Protein AF-A0A840ZU80-F1 (afdb_monomer_lite)

Foldseek 3Di:
DDDDDDDDDDPPDDDDDDPPVVVVVVVVVVCVVCVVVVVVVVVVVVVVVVVVVVVVVVVVVVVVVVVVVVVVVVVVVVVVVVVCVVPDPDDDPDDDPDPDDQDQPPADLLRLLLLVQVVVQVADALVVSCVNSCVFRHVVPDDPVRNPVSVVVCVVVVQWDQDPHHIHGDPSVVVVVVVDPDDDDPDPPDPPDDDDD

Structure (mmCIF, N/CA/C/O backbone):
data_AF-A0A840ZU80-F1
#
_entry.id   AF-A0A840ZU80-F1
#
loop_
_atom_site.group_PDB
_atom_site.id
_atom_site.type_symbol
_atom_site.label_atom_id
_atom_site.label_alt_id
_atom_site.label_comp_id
_atom_site.label_asym_id
_atom_site.label_entity_id
_atom_site.label_seq_id
_atom_site.pdbx_PDB_ins_code
_atom_site.Cartn_x
_atom_site.Cartn_y
_atom_site.Cartn_z
_atom_site.occupancy
_atom_site.B_iso_or_equiv
_atom_site.auth_seq_id
_atom_site.auth_comp_id
_atom_site.auth_asym_id
_atom_site.auth_atom_id
_atom_site.pdbx_PDB_model_num
ATOM 1 N N . MET A 1 1 ? -9.097 -9.482 82.214 1.00 39.75 1 MET A N 1
ATOM 2 C CA . MET A 1 1 ? -10.079 -10.518 82.595 1.00 39.75 1 MET A CA 1
ATOM 3 C C . MET A 1 1 ? -11.325 -10.302 81.754 1.00 39.75 1 MET A C 1
ATOM 5 O O . MET A 1 1 ? -11.809 -9.181 81.699 1.00 39.75 1 MET A O 1
ATOM 9 N N . GLN A 1 2 ? -11.731 -11.329 81.006 1.00 40.62 2 GLN A N 1
ATOM 10 C CA . GLN A 1 2 ? -12.906 -11.328 80.130 1.00 40.62 2 GLN A CA 1
ATOM 11 C C . GLN A 1 2 ? -14.196 -11.312 80.960 1.00 40.62 2 GLN A C 1
ATOM 13 O O . GLN A 1 2 ? -14.255 -11.969 81.996 1.00 40.62 2 GLN A O 1
ATOM 18 N N . ALA A 1 3 ? -15.230 -10.630 80.466 1.00 42.84 3 ALA A N 1
ATOM 19 C CA . ALA A 1 3 ? -16.609 -10.865 80.876 1.00 42.84 3 ALA A CA 1
ATOM 20 C C . ALA A 1 3 ? -17.507 -10.867 79.632 1.00 42.84 3 ALA A C 1
ATOM 22 O O . ALA A 1 3 ? -17.723 -9.856 78.969 1.00 42.84 3 ALA A O 1
ATOM 23 N N . THR A 1 4 ? -17.953 -12.071 79.310 1.00 44.91 4 THR A N 1
ATOM 24 C CA . THR A 1 4 ? -18.892 -12.494 78.276 1.00 44.91 4 THR A CA 1
ATOM 25 C C . THR A 1 4 ? -20.294 -11.943 78.568 1.00 44.91 4 THR A C 1
ATOM 27 O O . THR 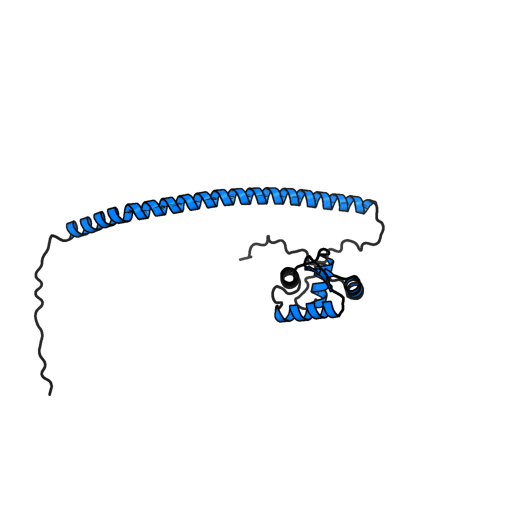A 1 4 ? -20.801 -12.137 79.669 1.00 44.91 4 THR A O 1
ATOM 30 N N . MET A 1 5 ? -20.957 -11.319 77.587 1.00 44.78 5 MET A N 1
ATOM 31 C CA . MET A 1 5 ? -22.410 -11.076 77.620 1.00 44.78 5 MET A CA 1
ATOM 32 C C . MET A 1 5 ? -23.116 -11.963 76.576 1.00 44.78 5 MET A C 1
ATOM 34 O O . MET A 1 5 ? -22.630 -12.050 75.447 1.00 44.78 5 MET A O 1
ATOM 38 N N . PRO A 1 6 ? -24.241 -12.623 76.915 1.00 51.16 6 PRO A N 1
ATOM 39 C CA . PRO A 1 6 ? -25.013 -13.443 75.979 1.00 51.16 6 PRO A CA 1
ATOM 40 C C . PRO A 1 6 ? -26.030 -12.600 75.172 1.00 51.16 6 PRO A C 1
ATOM 42 O O . PRO A 1 6 ? -26.488 -11.570 75.670 1.00 51.16 6 PRO A O 1
ATOM 45 N N . PRO A 1 7 ? -26.449 -13.027 73.961 1.00 53.84 7 PRO A N 1
ATOM 46 C CA . PRO A 1 7 ? -27.595 -12.442 73.251 1.00 53.84 7 PRO A CA 1
ATOM 47 C C . PRO A 1 7 ? -28.896 -13.057 73.802 1.00 53.84 7 PRO A C 1
ATOM 49 O O . PRO A 1 7 ? -28.850 -14.203 74.265 1.00 53.84 7 PRO A O 1
ATOM 52 N N . PRO A 1 8 ? -30.064 -12.368 73.811 1.00 48.47 8 PRO A N 1
ATOM 53 C CA . PRO A 1 8 ? -31.046 -12.502 72.706 1.00 48.47 8 PRO A CA 1
ATOM 54 C C . PRO A 1 8 ? -32.036 -11.283 72.639 1.00 48.47 8 PRO A C 1
ATOM 56 O O . PRO A 1 8 ? -31.895 -10.342 73.404 1.00 48.47 8 PRO A O 1
ATOM 59 N N . LYS A 1 9 ? -33.067 -11.105 71.798 1.00 42.56 9 LYS A N 1
ATOM 60 C CA . LYS A 1 9 ? -33.971 -11.954 71.009 1.00 42.56 9 LYS A CA 1
ATOM 61 C C . LYS A 1 9 ? -34.432 -11.174 69.771 1.00 42.56 9 LYS A C 1
ATOM 63 O O . LYS A 1 9 ? -34.856 -10.023 69.875 1.00 42.56 9 LYS A O 1
ATOM 68 N N . SER A 1 10 ? -34.453 -11.852 68.634 1.00 46.25 10 SER A N 1
ATOM 69 C CA . SER A 1 10 ? -35.166 -11.452 67.426 1.00 46.25 10 SER A CA 1
ATOM 70 C C . SER A 1 10 ? -36.660 -11.281 67.729 1.00 46.25 10 SER A C 1
ATOM 72 O O . SER A 1 10 ? -37.336 -12.246 68.085 1.00 46.25 10 SER A O 1
ATOM 74 N N . ARG A 1 11 ? -37.198 -10.067 67.571 1.00 41.84 11 ARG A N 1
ATOM 75 C CA . ARG A 1 11 ? -38.641 -9.866 67.379 1.00 41.84 11 ARG A CA 1
ATOM 76 C C . ARG A 1 11 ? -38.929 -9.968 65.885 1.00 41.84 11 ARG A C 1
ATOM 78 O O . ARG A 1 11 ? -38.863 -8.980 65.162 1.00 41.84 11 ARG A O 1
ATOM 85 N N . LEU A 1 12 ? -39.240 -11.183 65.440 1.00 45.91 12 LEU A N 1
ATOM 86 C CA . LEU A 1 12 ? -40.058 -11.402 64.251 1.00 45.91 12 LEU A CA 1
ATOM 87 C C . LEU A 1 12 ? -41.448 -10.837 64.560 1.00 45.91 12 LEU A C 1
ATOM 89 O O . LEU A 1 12 ? -42.246 -11.470 65.245 1.00 45.91 12 LEU A O 1
ATOM 93 N N . ALA A 1 13 ? -41.704 -9.612 64.112 1.00 42.41 13 ALA A N 1
ATOM 94 C CA . ALA A 1 13 ? -43.057 -9.119 63.929 1.00 42.41 13 ALA A CA 1
ATOM 95 C C . ALA A 1 13 ? -43.354 -9.208 62.434 1.00 42.41 13 ALA A C 1
ATOM 97 O O . ALA A 1 13 ? -42.884 -8.393 61.640 1.00 42.41 13 ALA A O 1
ATOM 98 N N . SER A 1 14 ? -44.099 -10.249 62.073 1.00 44.72 14 SER A N 1
ATOM 99 C CA . SER A 1 14 ? -44.772 -10.373 60.791 1.00 44.72 14 SER A CA 1
ATOM 100 C C . SER A 1 14 ? -45.530 -9.083 60.492 1.00 44.72 14 SER A C 1
ATOM 102 O O . SER A 1 14 ? -46.409 -8.671 61.249 1.00 44.72 14 SER A O 1
ATOM 104 N N . ARG A 1 15 ? -45.189 -8.449 59.372 1.00 41.69 15 ARG A N 1
ATOM 105 C CA . ARG A 1 15 ? -46.022 -7.435 58.732 1.00 41.69 15 ARG A CA 1
ATOM 106 C C . ARG A 1 15 ? -46.257 -7.900 57.301 1.00 41.69 15 ARG A C 1
ATOM 108 O O . ARG A 1 15 ? -45.581 -7.484 56.367 1.00 41.69 15 ARG A O 1
ATOM 115 N N . GLU A 1 16 ? -47.163 -8.861 57.175 1.00 46.28 16 GLU A N 1
ATOM 116 C CA . GLU A 1 16 ? -47.681 -9.324 55.893 1.00 46.28 16 GLU A CA 1
ATOM 117 C C . GLU A 1 16 ? -48.635 -8.280 55.291 1.00 46.28 16 GLU A C 1
ATOM 119 O O . GLU A 1 16 ? -49.329 -7.558 56.008 1.00 46.28 16 GLU A O 1
ATOM 124 N N . SER A 1 17 ? -48.692 -8.278 53.954 1.00 43.81 17 SER A N 1
ATOM 125 C CA . SER A 1 17 ? -49.769 -7.747 53.095 1.00 43.81 17 SER A CA 1
ATOM 126 C C . SER A 1 17 ? -49.779 -6.263 52.668 1.00 43.81 17 SER A C 1
ATOM 128 O O . SER A 1 17 ? -50.839 -5.679 52.485 1.00 43.81 17 SER A O 1
ATOM 130 N N . GLY A 1 18 ? -48.618 -5.656 52.381 1.00 42.84 18 GLY A N 1
ATOM 131 C CA . GLY A 1 18 ? -48.565 -4.353 51.673 1.00 42.84 18 GLY A CA 1
ATOM 132 C C . GLY A 1 18 ? -47.535 -4.222 50.538 1.00 42.84 18 GLY A C 1
ATOM 133 O O . GLY A 1 18 ? -47.494 -3.200 49.860 1.00 42.84 18 GLY A O 1
ATOM 134 N N . GLY A 1 19 ? -46.680 -5.227 50.325 1.00 43.03 19 GLY A N 1
ATOM 135 C CA . GLY A 1 19 ? -45.439 -5.058 49.552 1.00 43.03 19 GLY A CA 1
ATOM 136 C C . GLY A 1 19 ? -45.551 -5.178 48.030 1.00 43.03 19 GLY A C 1
ATOM 137 O O . GLY A 1 19 ? -44.692 -4.658 47.325 1.00 43.03 19 GLY A O 1
ATOM 138 N N . VAL A 1 20 ? -46.587 -5.834 47.499 1.00 46.03 20 VAL A N 1
ATOM 139 C CA . VAL A 1 20 ? -46.651 -6.136 46.054 1.00 46.03 20 VAL A CA 1
ATOM 140 C C . VAL A 1 20 ? -47.168 -4.939 45.243 1.00 46.03 20 VAL A C 1
ATOM 142 O O . VAL A 1 20 ? -46.629 -4.639 44.181 1.00 46.03 20 VAL A O 1
ATOM 145 N N . GLY A 1 21 ? -48.139 -4.187 45.778 1.00 41.81 21 GLY A N 1
ATOM 146 C CA . GLY A 1 21 ? -48.680 -2.989 45.122 1.00 41.81 21 GLY A CA 1
ATOM 147 C C . GLY A 1 21 ? -47.675 -1.834 45.043 1.00 41.81 21 GLY A C 1
ATOM 148 O O . GLY A 1 21 ? -47.526 -1.222 43.993 1.00 41.81 21 GLY A O 1
ATOM 149 N N . ALA A 1 22 ? -46.916 -1.576 46.113 1.00 49.34 22 ALA A N 1
ATOM 150 C CA . ALA A 1 22 ? -45.914 -0.505 46.131 1.00 49.34 22 ALA A CA 1
ATOM 151 C C . ALA A 1 22 ? -44.696 -0.805 45.234 1.00 49.34 22 ALA A C 1
ATOM 153 O O . ALA A 1 22 ? -44.138 0.107 44.624 1.00 49.34 22 ALA A O 1
ATOM 154 N N . ALA A 1 23 ? -44.304 -2.079 45.118 1.00 51.84 23 ALA A N 1
ATOM 155 C CA . ALA A 1 23 ? -43.221 -2.499 44.232 1.00 51.84 23 ALA A CA 1
ATOM 156 C C . ALA A 1 23 ? -43.611 -2.397 42.744 1.00 51.84 23 ALA A C 1
ATOM 158 O O . ALA A 1 23 ? -42.802 -1.931 41.945 1.00 51.84 23 ALA A O 1
ATOM 159 N N . MET A 1 24 ? -44.847 -2.761 42.368 1.00 52.69 24 MET A N 1
ATOM 160 C CA . MET A 1 24 ? -45.332 -2.593 40.988 1.00 52.69 24 MET A CA 1
ATOM 161 C C . MET A 1 24 ? -45.508 -1.121 40.588 1.00 52.69 24 MET A C 1
ATOM 163 O O . MET A 1 24 ? -45.120 -0.758 39.481 1.00 52.69 24 MET A O 1
ATOM 167 N N . VAL A 1 25 ? -45.993 -0.260 41.491 1.00 56.41 25 VAL A N 1
ATOM 168 C CA . VAL A 1 25 ? -46.107 1.192 41.239 1.00 56.41 25 VAL A CA 1
ATOM 169 C C . VAL A 1 25 ? -44.727 1.825 41.006 1.00 56.41 25 VAL A C 1
ATOM 171 O O . VAL A 1 25 ? -44.554 2.616 40.081 1.00 56.41 25 VAL A O 1
ATOM 174 N N . GLY A 1 26 ? -43.705 1.414 41.768 1.00 64.94 26 GLY A N 1
ATOM 175 C CA . GLY A 1 26 ? -42.329 1.878 41.558 1.00 64.94 26 GLY A CA 1
ATOM 176 C C . GLY A 1 26 ? -41.721 1.441 40.218 1.00 64.94 26 GLY A C 1
ATOM 177 O O . GLY A 1 26 ? -40.930 2.180 39.630 1.00 64.94 26 GLY A O 1
ATOM 178 N N . VAL A 1 27 ? -42.108 0.268 39.706 1.00 70.12 27 VAL A N 1
ATOM 179 C CA . VAL A 1 27 ? -41.678 -0.227 38.388 1.00 70.12 27 VAL A CA 1
ATOM 180 C C . VAL A 1 27 ? -42.404 0.505 37.259 1.00 70.12 27 VAL A C 1
ATOM 182 O O . VAL A 1 27 ? -41.757 0.908 36.295 1.00 70.12 27 VAL A O 1
ATOM 185 N N . GLU A 1 28 ? -43.712 0.744 37.376 1.00 73.94 28 GLU A N 1
ATOM 186 C CA . GLU A 1 28 ? -44.471 1.512 36.379 1.00 73.94 28 GLU A CA 1
ATOM 187 C C . GLU A 1 28 ? -43.970 2.952 36.244 1.00 73.94 28 GLU A C 1
ATOM 189 O O . GLU A 1 28 ? -43.811 3.446 35.125 1.00 73.94 28 GLU A O 1
ATOM 194 N N . ASP A 1 29 ? -43.665 3.619 37.357 1.00 74.88 29 ASP A N 1
ATOM 195 C CA . ASP A 1 29 ? -43.129 4.981 37.336 1.00 74.88 29 ASP A CA 1
ATOM 196 C C . ASP A 1 29 ? -41.693 5.028 36.799 1.00 74.88 29 ASP A C 1
ATOM 198 O O . ASP A 1 29 ? -41.329 5.943 36.051 1.00 74.88 29 ASP A O 1
ATOM 202 N N . PHE A 1 30 ? -40.881 4.011 37.099 1.00 76.12 30 PHE A N 1
ATOM 203 C CA . PHE A 1 30 ? -39.554 3.862 36.507 1.00 76.12 30 PHE A CA 1
ATOM 204 C C . PHE A 1 30 ? -39.633 3.651 34.988 1.00 76.12 30 PHE A C 1
ATOM 206 O O . PHE A 1 30 ? -38.912 4.316 34.240 1.00 76.12 30 PHE A O 1
ATOM 213 N N . ILE A 1 31 ? -40.547 2.794 34.520 1.00 77.44 31 ILE A N 1
ATOM 214 C CA . ILE A 1 31 ? -40.786 2.563 33.091 1.00 77.44 31 ILE A CA 1
ATOM 215 C C . ILE A 1 31 ? -41.261 3.854 32.429 1.00 77.44 31 ILE A C 1
ATOM 217 O O . ILE A 1 31 ? -40.647 4.273 31.456 1.00 77.44 31 ILE A O 1
ATOM 221 N N . LYS A 1 32 ? -42.268 4.555 32.964 1.00 80.75 32 LYS A N 1
ATOM 222 C CA . LYS A 1 32 ? -42.752 5.829 32.393 1.00 80.75 32 LYS A CA 1
ATOM 223 C C . LYS A 1 32 ? -41.650 6.882 32.278 1.00 80.75 32 LYS A C 1
ATOM 225 O O . LYS A 1 32 ? -41.636 7.646 31.316 1.00 80.75 32 LYS A O 1
ATOM 230 N N . LYS A 1 33 ? -40.710 6.908 33.226 1.00 81.69 33 LYS A N 1
ATOM 231 C CA . LYS A 1 33 ? -39.586 7.851 33.230 1.00 81.69 33 LYS A CA 1
ATOM 232 C C . LYS A 1 33 ? -38.477 7.474 32.242 1.00 81.69 33 LYS A C 1
ATOM 234 O O . LYS A 1 33 ? -37.892 8.363 31.630 1.00 81.69 33 LYS A O 1
ATOM 239 N N . GLN A 1 34 ? -38.182 6.183 32.080 1.00 84.25 34 GLN A N 1
ATOM 240 C CA . GLN A 1 34 ? -37.129 5.688 31.178 1.00 84.25 34 GLN A CA 1
ATOM 241 C C . GLN A 1 34 ? -37.625 5.410 29.750 1.00 84.25 34 GLN A C 1
ATOM 243 O O . GLN A 1 34 ? -36.833 5.336 28.815 1.00 84.25 34 GLN A O 1
ATOM 248 N N . TRP A 1 35 ? -38.934 5.276 29.547 1.00 84.75 35 TRP A N 1
ATOM 249 C CA . TRP A 1 35 ? -39.523 4.935 28.254 1.00 84.75 35 TRP A CA 1
ATOM 250 C C . TRP A 1 35 ? -39.235 5.965 27.152 1.00 84.75 35 TRP A C 1
ATOM 252 O O . TRP A 1 35 ? -38.844 5.551 26.060 1.00 84.75 35 TRP A O 1
ATOM 262 N N . PRO A 1 36 ? -39.333 7.291 27.388 1.00 90.88 36 PRO A N 1
ATOM 263 C CA . PRO A 1 36 ? -39.010 8.275 26.357 1.00 90.88 36 PRO A CA 1
ATOM 264 C C . PRO A 1 36 ? -37.534 8.242 25.943 1.00 90.88 36 PRO A C 1
ATOM 266 O O . PRO A 1 36 ? -37.237 8.388 24.759 1.00 90.88 36 PRO A O 1
ATOM 269 N N . SER A 1 37 ? -36.611 8.014 26.888 1.00 86.88 37 SER A N 1
ATOM 270 C CA . SER A 1 37 ? -35.170 7.967 26.599 1.00 86.88 37 SER A CA 1
ATOM 271 C C . SER A 1 37 ? -34.790 6.699 25.832 1.00 86.88 37 SER A C 1
ATOM 273 O O . SER A 1 37 ? -34.043 6.773 24.856 1.00 86.88 37 SER A O 1
ATOM 275 N N . LEU A 1 38 ? -35.358 5.550 26.208 1.00 85.25 38 LEU A N 1
ATOM 276 C CA . LEU A 1 38 ? -35.210 4.294 25.473 1.00 85.25 38 LEU A CA 1
ATOM 277 C C . LEU A 1 38 ? -35.803 4.398 24.066 1.00 85.25 38 LEU A C 1
ATOM 279 O O . LEU A 1 38 ? -35.134 4.033 23.103 1.00 85.25 38 LEU A O 1
ATOM 283 N N . LYS A 1 39 ? -37.007 4.963 23.927 1.00 90.44 39 LYS A N 1
ATOM 284 C CA . LYS A 1 39 ? -37.655 5.171 22.625 1.00 90.44 39 LYS A CA 1
ATOM 285 C C . LYS A 1 39 ? -36.831 6.088 21.716 1.00 90.44 39 LYS A C 1
ATOM 287 O O . LYS A 1 39 ? -36.652 5.772 20.545 1.00 90.44 39 LYS A O 1
ATOM 292 N N . ALA A 1 40 ? -36.293 7.185 22.251 1.00 89.44 40 ALA A N 1
ATOM 293 C CA . ALA A 1 40 ? -35.416 8.083 21.499 1.00 89.44 40 ALA A CA 1
ATOM 294 C C . ALA A 1 40 ? -34.123 7.383 21.055 1.00 89.44 40 ALA A C 1
ATOM 296 O O . ALA A 1 40 ? -33.679 7.562 19.925 1.00 89.44 40 ALA A O 1
ATOM 297 N N . ARG A 1 41 ? -33.543 6.544 21.920 1.00 87.50 41 ARG A N 1
ATOM 298 C CA . ARG A 1 41 ? -32.327 5.787 21.605 1.00 87.50 41 ARG A CA 1
ATOM 299 C C . ARG A 1 41 ? -32.561 4.708 20.548 1.00 87.50 41 ARG A C 1
ATOM 301 O O . ARG A 1 41 ? -31.693 4.507 19.709 1.00 87.50 41 ARG A O 1
ATOM 308 N N . VAL A 1 42 ? -33.712 4.037 20.569 1.00 91.38 42 VAL A N 1
ATOM 309 C CA . VAL A 1 42 ? -34.097 3.090 19.511 1.00 91.38 42 VAL A CA 1
ATOM 310 C C . VAL A 1 42 ? -34.254 3.821 18.178 1.00 91.38 42 VAL A C 1
ATOM 312 O O . VAL A 1 42 ? -33.645 3.401 17.203 1.00 91.38 42 VAL A O 1
ATOM 315 N N . ALA A 1 43 ? -34.955 4.958 18.151 1.00 90.19 43 ALA A N 1
ATOM 316 C CA . ALA A 1 43 ? -35.111 5.754 16.932 1.00 90.19 43 ALA A CA 1
ATOM 317 C C . ALA A 1 43 ? -33.767 6.276 16.379 1.00 90.19 43 ALA A C 1
ATOM 319 O O . ALA A 1 43 ? -33.546 6.273 15.171 1.00 90.19 43 ALA A O 1
ATOM 320 N N . ASP A 1 44 ? -32.839 6.690 17.250 1.00 92.62 44 ASP A N 1
ATOM 321 C CA . ASP A 1 44 ? -31.483 7.090 16.847 1.00 92.62 44 ASP A CA 1
ATOM 322 C C . ASP A 1 44 ? -30.696 5.918 16.234 1.00 92.62 44 ASP A C 1
ATOM 324 O O . ASP A 1 44 ? -30.041 6.069 15.203 1.00 92.62 44 ASP A O 1
ATOM 328 N N . LEU A 1 45 ? -30.794 4.726 16.830 1.00 89.44 45 LEU A N 1
ATOM 329 C CA . LEU A 1 45 ? -30.159 3.520 16.297 1.00 89.44 45 LEU A CA 1
ATOM 330 C C . LEU A 1 45 ? -30.778 3.072 14.966 1.00 89.44 45 LEU A C 1
ATOM 332 O O . LEU A 1 45 ? -30.043 2.659 14.073 1.00 89.44 45 LEU A O 1
ATOM 336 N N . GLU A 1 46 ? -32.095 3.187 14.804 1.00 91.50 46 GLU A N 1
ATOM 337 C CA . GLU A 1 46 ? -32.786 2.908 13.540 1.00 91.50 46 GLU A CA 1
ATOM 338 C C . GLU A 1 46 ? -32.356 3.879 12.433 1.00 91.50 46 GLU A C 1
ATOM 340 O O . GLU A 1 46 ? -32.068 3.450 11.316 1.00 91.50 46 GLU A O 1
ATOM 345 N N . ASN A 1 47 ? -32.220 5.169 12.749 1.00 91.44 47 ASN A N 1
ATOM 346 C CA . ASN A 1 47 ? -31.710 6.161 11.802 1.00 91.44 47 ASN A CA 1
ATOM 347 C C . ASN A 1 47 ? -30.257 5.876 11.402 1.00 91.44 47 ASN A C 1
ATOM 349 O O . ASN A 1 47 ? -29.925 5.932 10.221 1.00 91.44 47 ASN A O 1
ATOM 353 N N . LYS A 1 48 ? -29.394 5.523 12.363 1.00 88.56 48 LYS A N 1
ATOM 354 C CA . LYS A 1 48 ? -28.001 5.133 12.083 1.00 88.56 48 LYS A CA 1
ATOM 355 C C . LYS A 1 48 ? -27.916 3.887 11.217 1.00 88.56 48 LYS A C 1
ATOM 357 O O . LYS A 1 48 ? -27.105 3.848 10.299 1.00 88.56 48 LYS A O 1
ATOM 362 N N . LYS A 1 49 ? -28.757 2.887 11.491 1.00 91.25 49 LYS A N 1
ATOM 363 C CA . LYS A 1 49 ? -28.846 1.682 10.666 1.00 91.25 49 LYS A CA 1
ATOM 364 C C . LYS A 1 49 ? -29.179 2.050 9.221 1.00 91.25 49 LYS A C 1
ATOM 366 O O . LYS A 1 49 ? -28.483 1.605 8.320 1.00 91.25 49 LYS A O 1
ATOM 371 N N . ARG A 1 50 ? -30.192 2.893 9.017 1.00 91.62 50 ARG A N 1
ATOM 372 C CA . ARG A 1 50 ? -30.607 3.322 7.679 1.00 91.62 50 ARG A CA 1
ATOM 373 C C . ARG A 1 50 ? -29.501 4.075 6.935 1.00 91.62 50 ARG A C 1
ATOM 375 O O . ARG A 1 50 ? -29.256 3.784 5.775 1.00 91.62 50 ARG A O 1
ATOM 382 N N . LEU A 1 51 ? -28.802 4.989 7.611 1.00 91.69 51 LEU A N 1
ATOM 383 C CA . LEU A 1 51 ? -27.669 5.711 7.019 1.00 91.69 51 LEU A CA 1
ATOM 384 C C . LEU A 1 51 ? -26.550 4.761 6.578 1.00 91.69 51 LEU A C 1
ATOM 386 O O . LEU A 1 51 ? -26.037 4.896 5.475 1.00 91.69 51 LEU A O 1
ATOM 390 N N . LEU A 1 52 ? -26.208 3.776 7.412 1.00 89.31 52 LEU A N 1
ATOM 391 C CA . LEU A 1 52 ? -25.194 2.776 7.071 1.00 89.31 52 LEU A CA 1
ATOM 392 C C . LEU A 1 52 ? -25.632 1.871 5.911 1.00 89.31 52 LEU A C 1
ATOM 394 O O . LEU A 1 52 ? -24.796 1.474 5.107 1.00 89.31 52 LEU A O 1
ATOM 398 N N . GLU A 1 53 ? -26.921 1.539 5.811 1.00 91.88 53 GLU A N 1
ATOM 399 C CA . GLU A 1 53 ? -27.466 0.785 4.673 1.00 91.88 53 GLU A CA 1
ATOM 400 C C . GLU A 1 53 ? -27.368 1.588 3.367 1.00 91.88 53 GLU A C 1
ATOM 402 O O . GLU A 1 53 ? -26.952 1.037 2.347 1.00 91.88 53 GLU A O 1
ATOM 407 N N . ASP A 1 54 ? -27.674 2.888 3.406 1.00 92.25 54 ASP A N 1
ATOM 408 C CA . ASP A 1 54 ? -27.544 3.782 2.250 1.00 92.25 54 ASP A CA 1
ATOM 409 C C . ASP A 1 54 ? -26.066 3.946 1.827 1.00 92.25 54 ASP A C 1
ATOM 411 O O . ASP A 1 54 ? -25.738 3.866 0.640 1.00 92.25 54 ASP A O 1
ATOM 415 N N . GLU A 1 55 ? -25.148 4.113 2.789 1.00 89.44 55 GLU A N 1
ATOM 416 C CA . GLU A 1 55 ? -23.699 4.166 2.535 1.00 89.44 55 GLU A CA 1
ATOM 417 C C . GLU A 1 55 ? -23.176 2.860 1.922 1.00 89.44 55 GLU A C 1
ATOM 419 O O . GLU A 1 55 ? -22.381 2.884 0.980 1.00 89.44 55 GLU A O 1
ATOM 424 N N . LEU A 1 56 ? -23.647 1.711 2.413 1.00 90.50 56 LEU A N 1
ATOM 425 C CA . LEU A 1 56 ? -23.253 0.404 1.897 1.00 90.50 56 LEU A CA 1
ATOM 426 C C . LEU A 1 56 ? -23.700 0.226 0.442 1.00 90.50 56 LEU A C 1
ATOM 428 O O . LEU A 1 56 ? -22.893 -0.182 -0.391 1.00 90.50 56 LEU A O 1
ATOM 432 N N . GLN A 1 57 ? -24.939 0.601 0.110 1.00 90.88 57 GLN A N 1
ATOM 433 C CA . GLN A 1 57 ? -25.431 0.561 -1.272 1.00 90.88 57 GLN A CA 1
ATOM 434 C C . GLN A 1 57 ? -24.611 1.454 -2.209 1.00 90.88 57 GLN A C 1
ATOM 436 O O . GLN A 1 57 ? -24.328 1.078 -3.350 1.00 90.88 57 GLN A O 1
ATOM 441 N N . GLN A 1 58 ? -24.209 2.634 -1.736 1.00 90.38 58 GLN A N 1
ATOM 442 C CA . GLN A 1 58 ? -23.366 3.538 -2.511 1.00 90.38 58 GLN A CA 1
ATOM 443 C C . GLN A 1 58 ? -21.986 2.920 -2.781 1.00 90.38 58 GLN A C 1
ATOM 445 O O . GLN A 1 58 ? -21.534 2.915 -3.928 1.00 90.38 58 GLN A O 1
ATOM 450 N N . ILE A 1 59 ? -21.352 2.329 -1.765 1.00 86.50 59 ILE A N 1
ATOM 451 C CA . ILE A 1 59 ? -20.057 1.647 -1.907 1.00 86.50 59 ILE A CA 1
ATOM 452 C C . ILE A 1 59 ? -20.166 0.450 -2.860 1.00 86.50 59 ILE A C 1
ATOM 454 O O . ILE A 1 59 ? -19.295 0.256 -3.707 1.00 86.50 59 ILE A O 1
ATOM 458 N N . GLU A 1 60 ? -21.235 -0.344 -2.776 1.00 88.31 60 GLU A N 1
ATOM 459 C CA . GLU A 1 60 ? -21.462 -1.470 -3.692 1.00 88.31 60 GLU A CA 1
ATOM 460 C C . GLU A 1 60 ? -21.575 -1.010 -5.150 1.00 88.31 60 GLU A C 1
ATOM 462 O O . GLU A 1 60 ? -21.032 -1.651 -6.056 1.00 88.31 60 GLU A O 1
ATOM 467 N N . LYS A 1 61 ? -22.229 0.131 -5.387 1.00 89.12 61 LYS A N 1
ATOM 468 C CA . LYS A 1 61 ? -22.342 0.730 -6.719 1.00 89.12 61 LYS A CA 1
ATOM 469 C C . LYS A 1 61 ? -20.993 1.233 -7.238 1.00 89.12 61 LYS A C 1
ATOM 471 O O . LYS A 1 61 ? -20.662 1.009 -8.406 1.00 89.12 61 LYS A O 1
ATOM 476 N N . GLU A 1 62 ? -20.207 1.888 -6.389 1.00 84.75 62 GLU A N 1
ATOM 477 C CA . GLU A 1 62 ? -18.852 2.341 -6.723 1.00 84.75 62 GLU A CA 1
ATOM 478 C C . GLU A 1 62 ? -17.937 1.157 -7.043 1.00 84.75 62 GLU A C 1
ATOM 480 O O . GLU A 1 62 ? -17.248 1.166 -8.060 1.00 84.75 62 GLU A O 1
ATOM 485 N N . LEU A 1 63 ? -18.009 0.086 -6.252 1.00 82.25 63 LEU A N 1
ATOM 486 C CA . LEU A 1 63 ? -17.269 -1.150 -6.488 1.00 82.25 63 LEU A CA 1
ATOM 487 C C . LEU A 1 63 ? -17.692 -1.809 -7.808 1.00 82.25 63 LEU A C 1
ATOM 489 O O . LEU A 1 63 ? -16.840 -2.251 -8.582 1.00 82.25 63 LEU A O 1
ATOM 493 N N . GLY A 1 64 ? -18.993 -1.839 -8.104 1.00 85.88 64 GLY A N 1
ATOM 494 C CA . GLY A 1 64 ? -19.515 -2.304 -9.389 1.00 85.88 64 GLY A CA 1
ATOM 495 C C . GLY A 1 64 ? -18.954 -1.509 -10.570 1.00 85.88 64 GLY A C 1
ATOM 496 O O . GLY A 1 64 ? -18.526 -2.101 -11.561 1.00 85.88 64 GLY A O 1
ATOM 497 N N . THR A 1 65 ? -18.890 -0.185 -10.435 1.00 85.69 65 THR A N 1
ATOM 498 C CA . THR A 1 65 ? -18.344 0.719 -11.459 1.00 85.69 65 THR A CA 1
ATOM 499 C C . THR A 1 65 ? -16.842 0.494 -11.637 1.00 85.69 65 THR A C 1
ATOM 501 O O . THR A 1 65 ? -16.387 0.240 -12.749 1.00 85.69 65 THR A O 1
ATOM 504 N N . ALA A 1 66 ? -16.082 0.450 -10.542 1.00 77.69 66 ALA A N 1
ATOM 505 C CA . ALA A 1 66 ? -14.644 0.200 -10.562 1.00 77.69 66 ALA A CA 1
ATOM 506 C C . ALA A 1 66 ? -14.294 -1.169 -11.172 1.00 77.69 66 ALA A C 1
ATOM 508 O O . ALA A 1 66 ? -13.315 -1.294 -11.904 1.00 77.69 66 ALA A O 1
ATOM 509 N N . ARG A 1 67 ? -15.109 -2.208 -10.932 1.00 84.94 67 ARG A N 1
ATOM 510 C CA . ARG A 1 67 ? -14.944 -3.520 -11.584 1.00 84.94 67 ARG A CA 1
ATOM 511 C C . ARG A 1 67 ? -15.157 -3.450 -13.093 1.00 84.94 67 ARG A C 1
ATOM 513 O O . ARG A 1 67 ? -14.430 -4.111 -13.829 1.00 84.94 67 ARG A O 1
ATOM 520 N N . GLN A 1 68 ? -16.142 -2.681 -13.553 1.00 81.75 68 GLN A N 1
ATOM 521 C CA . GLN A 1 68 ? -16.388 -2.490 -14.984 1.00 81.75 68 GLN A CA 1
ATOM 522 C C . GLN A 1 68 ? -15.249 -1.710 -15.644 1.00 81.75 68 GLN A C 1
ATOM 524 O O . GLN A 1 68 ? -14.769 -2.118 -16.699 1.00 81.75 68 GLN A O 1
ATOM 529 N N . GLU A 1 69 ? -14.774 -0.642 -15.004 1.00 81.88 69 GLU A N 1
ATOM 530 C CA . GLU A 1 69 ? -13.614 0.128 -15.465 1.00 81.88 69 GLU A CA 1
ATOM 531 C C . GLU A 1 69 ? -12.358 -0.744 -15.527 1.00 81.88 69 GLU A C 1
ATOM 533 O O . GLU A 1 69 ? -11.659 -0.756 -16.539 1.00 81.88 69 GLU A O 1
ATOM 538 N N . PHE A 1 70 ? -12.111 -1.547 -14.491 1.00 78.38 70 PHE A N 1
ATOM 539 C CA . PHE A 1 70 ? -11.001 -2.492 -14.472 1.00 78.38 70 PHE A CA 1
ATOM 540 C C . PHE A 1 70 ? -11.111 -3.528 -15.596 1.00 78.38 70 PHE A C 1
ATOM 542 O O . PHE A 1 70 ? -10.137 -3.761 -16.306 1.00 78.38 70 PHE A O 1
ATOM 549 N N . ALA A 1 71 ? -12.292 -4.116 -15.810 1.00 79.00 71 ALA A N 1
ATOM 550 C CA . ALA A 1 71 ? -12.513 -5.067 -16.898 1.00 79.00 71 ALA A CA 1
ATOM 551 C C . ALA A 1 71 ? -12.306 -4.424 -18.282 1.00 79.00 71 ALA A C 1
ATOM 553 O O . ALA A 1 71 ? -11.741 -5.054 -19.178 1.00 79.00 71 ALA A O 1
ATOM 554 N N . ALA A 1 72 ? -12.712 -3.163 -18.456 1.00 77.56 72 ALA A N 1
ATOM 555 C CA . ALA A 1 72 ? -12.467 -2.413 -19.682 1.00 77.56 72 ALA A CA 1
ATOM 556 C C . ALA A 1 72 ? -10.964 -2.177 -19.905 1.00 77.56 72 ALA A C 1
ATOM 558 O O . ALA A 1 72 ? -10.467 -2.439 -21.002 1.00 77.56 72 ALA A O 1
ATOM 559 N N . ILE A 1 73 ? -10.225 -1.771 -18.868 1.00 75.81 73 ILE A N 1
ATOM 560 C CA . ILE A 1 73 ? -8.769 -1.580 -18.927 1.00 75.81 73 ILE A CA 1
ATOM 561 C C . ILE A 1 73 ? -8.049 -2.905 -19.200 1.00 75.81 73 ILE A C 1
ATOM 563 O O . ILE A 1 73 ? -7.179 -2.941 -20.065 1.00 75.81 73 ILE A O 1
ATOM 567 N N . ASP A 1 74 ? -8.428 -4.001 -18.538 1.00 73.31 74 ASP A N 1
ATOM 568 C CA . ASP A 1 74 ? -7.852 -5.331 -18.778 1.00 73.31 74 ASP A CA 1
ATOM 569 C C . ASP A 1 74 ? -8.116 -5.792 -20.221 1.00 73.31 74 ASP A C 1
ATOM 571 O O . ASP A 1 74 ? -7.214 -6.262 -20.913 1.00 73.31 74 ASP A O 1
ATOM 575 N N . SER A 1 75 ? -9.324 -5.565 -20.746 1.00 72.94 75 SER A N 1
ATOM 576 C CA . SER A 1 75 ? -9.636 -5.871 -22.147 1.00 72.94 75 SER A CA 1
ATOM 577 C C . SER A 1 75 ? -8.821 -5.021 -23.137 1.00 72.94 75 SER A C 1
ATOM 579 O O . SER A 1 75 ? -8.334 -5.532 -24.150 1.00 72.94 75 SER A O 1
ATOM 581 N N . ALA A 1 76 ? -8.594 -3.741 -22.829 1.00 72.12 76 ALA A N 1
ATOM 582 C CA . ALA A 1 76 ? -7.755 -2.854 -23.629 1.00 72.12 76 ALA A CA 1
ATOM 583 C C . ALA A 1 76 ? -6.273 -3.265 -23.560 1.00 72.12 76 ALA A C 1
ATOM 585 O O . ALA A 1 76 ? -5.584 -3.295 -24.577 1.00 72.12 76 ALA A O 1
ATOM 586 N N . ALA A 1 77 ? -5.788 -3.665 -22.384 1.00 67.00 77 ALA A N 1
ATOM 587 C CA . ALA A 1 77 ? -4.435 -4.176 -22.200 1.00 67.00 77 ALA A CA 1
ATOM 588 C C . ALA A 1 77 ? -4.218 -5.474 -22.989 1.00 67.00 77 ALA A C 1
ATOM 590 O O . ALA A 1 77 ? -3.218 -5.605 -23.694 1.00 67.00 77 ALA A O 1
ATOM 591 N N . ARG A 1 78 ? -5.186 -6.400 -22.958 1.00 68.50 78 ARG A N 1
ATOM 592 C CA . ARG A 1 78 ? -5.140 -7.642 -23.744 1.00 68.50 78 ARG A CA 1
ATOM 593 C C . ARG A 1 78 ? -5.171 -7.378 -25.245 1.00 68.50 78 ARG A C 1
ATOM 595 O O . ARG A 1 78 ? -4.406 -8.002 -25.972 1.00 68.50 78 ARG A O 1
ATOM 602 N N . THR A 1 79 ? -5.995 -6.442 -25.722 1.00 67.19 79 THR A N 1
ATOM 603 C CA . THR A 1 79 ? -6.036 -6.098 -27.157 1.00 67.19 79 THR A CA 1
ATOM 604 C C . THR A 1 79 ? -4.748 -5.419 -27.629 1.00 67.19 79 THR A C 1
ATOM 606 O O . THR A 1 79 ? -4.242 -5.734 -28.709 1.00 67.19 79 THR A O 1
ATOM 609 N N . LEU A 1 80 ? -4.149 -4.551 -26.809 1.00 62.31 80 LEU A N 1
ATOM 610 C CA . LEU A 1 80 ? -2.814 -4.004 -27.061 1.00 62.31 80 LEU A CA 1
ATOM 611 C C . LEU A 1 80 ? -1.748 -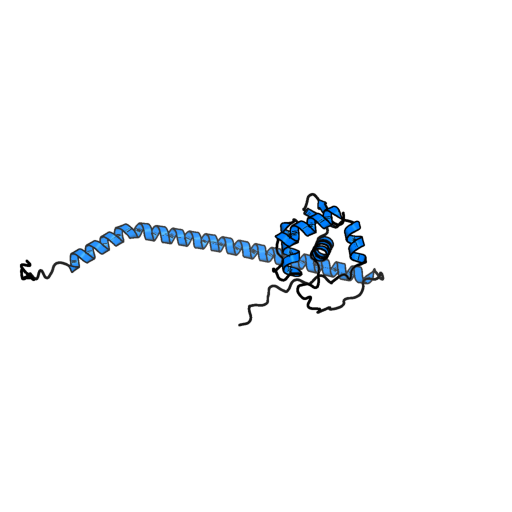5.105 -27.072 1.00 62.31 80 LEU A C 1
ATOM 613 O O . LEU A 1 80 ? -0.903 -5.121 -27.964 1.00 62.31 80 LEU A O 1
ATOM 617 N N . GLN A 1 81 ? -1.822 -6.067 -26.153 1.00 51.44 81 GLN A N 1
ATOM 618 C CA . GLN A 1 81 ? -0.908 -7.206 -26.112 1.00 51.44 81 GLN A CA 1
ATOM 619 C C . GLN A 1 81 ? -1.037 -8.097 -27.357 1.00 51.44 81 GLN A C 1
ATOM 621 O O . GLN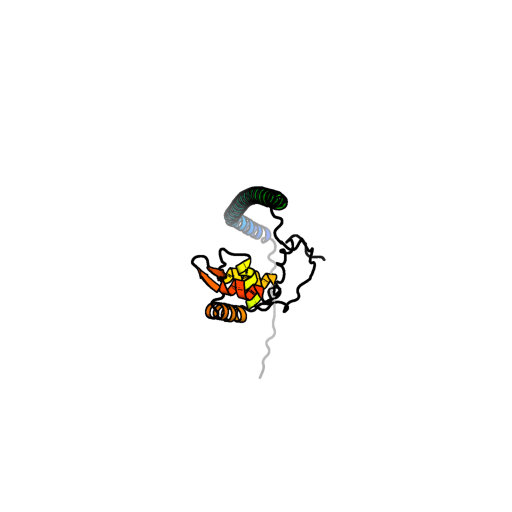 A 1 81 ? -0.011 -8.508 -27.902 1.00 51.44 81 GLN A O 1
ATOM 626 N N . THR A 1 82 ? -2.257 -8.332 -27.861 1.00 55.09 82 THR A N 1
ATOM 627 C CA . THR A 1 82 ? -2.497 -9.077 -29.113 1.00 55.09 82 THR A CA 1
ATOM 628 C C . THR A 1 82 ? -2.047 -8.315 -30.364 1.00 55.09 82 THR A C 1
ATOM 630 O O . THR A 1 82 ? -1.553 -8.921 -31.310 1.00 55.09 82 THR A O 1
ATOM 633 N N . ASN A 1 83 ? -2.158 -6.982 -30.372 1.00 49.09 83 ASN A N 1
ATOM 634 C CA . ASN A 1 83 ? -1.702 -6.158 -31.496 1.00 49.09 83 ASN A CA 1
ATOM 635 C C . ASN A 1 83 ? -0.173 -5.987 -31.513 1.00 49.09 83 ASN A C 1
ATOM 637 O O . ASN A 1 83 ? 0.418 -5.924 -32.589 1.00 49.09 83 ASN A O 1
ATOM 641 N N . LEU A 1 84 ? 0.490 -5.983 -30.350 1.00 44.28 84 LEU A N 1
ATOM 642 C CA . LEU A 1 84 ? 1.955 -6.020 -30.272 1.00 44.28 84 LEU A CA 1
ATOM 643 C C . LEU A 1 84 ? 2.539 -7.387 -30.670 1.00 44.28 84 LEU A C 1
ATOM 645 O O . LEU A 1 84 ? 3.660 -7.436 -31.172 1.00 44.28 84 LEU A O 1
ATOM 649 N N . THR A 1 85 ? 1.801 -8.490 -30.496 1.00 40.19 85 THR A N 1
ATOM 650 C CA . THR A 1 85 ? 2.289 -9.834 -30.871 1.00 40.19 85 THR A CA 1
ATOM 651 C C . THR A 1 85 ? 2.322 -10.072 -32.382 1.00 40.19 85 THR A C 1
ATOM 653 O O . THR A 1 85 ? 3.055 -10.948 -32.829 1.00 40.19 85 THR A O 1
ATOM 656 N N . LEU A 1 86 ? 1.600 -9.282 -33.184 1.00 43.31 86 LEU A N 1
ATOM 657 C CA . LEU A 1 86 ? 1.620 -9.379 -34.651 1.00 43.31 86 LEU A CA 1
ATOM 658 C C . LEU A 1 86 ? 2.707 -8.516 -35.321 1.00 43.31 86 LEU A C 1
ATOM 660 O O . LEU A 1 86 ? 2.858 -8.585 -36.539 1.00 43.31 86 LEU A O 1
ATOM 664 N N . GLY A 1 87 ? 3.470 -7.719 -34.561 1.00 36.44 87 GLY A N 1
ATOM 665 C CA . GLY A 1 87 ? 4.400 -6.731 -35.126 1.00 36.44 87 GLY A CA 1
ATOM 666 C C . GLY A 1 87 ? 5.798 -6.655 -34.509 1.00 36.44 87 GLY A C 1
ATOM 667 O O . GLY A 1 87 ? 6.561 -5.776 -34.904 1.00 36.44 87 GLY A O 1
ATOM 668 N N . PHE A 1 88 ? 6.165 -7.517 -33.555 1.00 31.73 88 PHE A N 1
ATOM 669 C CA . PHE A 1 88 ? 7.440 -7.370 -32.843 1.00 31.73 88 PHE A CA 1
ATOM 670 C C . PHE A 1 88 ? 8.161 -8.707 -32.627 1.00 31.73 88 PHE A C 1
ATOM 672 O O . PHE A 1 88 ? 8.102 -9.319 -31.563 1.00 31.73 88 PHE A O 1
ATOM 679 N N . ASP A 1 89 ? 8.899 -9.124 -33.655 1.00 35.41 89 ASP A N 1
ATOM 680 C CA . ASP A 1 89 ? 9.937 -10.161 -33.602 1.00 35.41 89 ASP A CA 1
ATOM 681 C C . ASP A 1 89 ? 11.226 -9.593 -32.973 1.00 35.41 89 ASP A C 1
ATOM 683 O O . ASP A 1 89 ? 12.287 -9.492 -33.586 1.00 35.41 89 ASP A O 1
ATOM 687 N N . LEU A 1 90 ? 11.109 -9.105 -31.738 1.00 34.56 90 LEU A N 1
ATOM 688 C CA . LEU A 1 90 ? 12.212 -8.520 -30.982 1.00 34.56 90 LEU A CA 1
ATOM 689 C C . LEU A 1 90 ? 12.160 -9.062 -29.554 1.00 34.56 90 LEU A C 1
ATOM 691 O O . LEU A 1 90 ? 11.588 -8.464 -28.649 1.00 34.56 90 LEU A O 1
ATOM 695 N N . VAL A 1 91 ? 12.772 -10.238 -29.400 1.00 37.41 91 VAL A N 1
ATOM 696 C CA . VAL A 1 91 ? 13.460 -10.721 -28.191 1.00 37.41 91 VAL A CA 1
ATOM 697 C C . VAL A 1 91 ? 12.769 -10.341 -26.874 1.00 37.41 91 VAL A C 1
ATOM 699 O O . VAL A 1 91 ? 13.327 -9.634 -26.038 1.00 37.41 91 VAL A O 1
ATOM 702 N N . SER A 1 92 ? 11.557 -10.842 -26.660 1.00 33.56 92 SER A N 1
ATOM 703 C CA . SER A 1 92 ? 11.006 -10.968 -25.312 1.00 33.56 92 SER A CA 1
ATOM 704 C C . SER A 1 92 ? 11.078 -12.450 -24.964 1.00 33.56 92 SER A C 1
ATOM 706 O O . SER A 1 92 ? 10.481 -13.247 -25.695 1.00 33.56 92 SER A O 1
ATOM 708 N N . PRO A 1 93 ? 11.862 -12.879 -23.955 1.00 38.56 93 PRO A N 1
ATOM 709 C CA . PRO A 1 93 ? 11.873 -14.281 -23.588 1.00 38.56 93 PRO A CA 1
ATOM 710 C C . PRO A 1 93 ? 10.449 -14.653 -23.190 1.00 38.56 93 PRO A C 1
ATOM 712 O O . PRO A 1 93 ? 9.841 -14.045 -22.310 1.00 38.56 93 PRO A O 1
ATOM 715 N N . ALA A 1 94 ? 9.934 -15.610 -23.952 1.00 36.38 94 ALA A N 1
ATOM 716 C CA . ALA A 1 94 ? 8.618 -16.185 -23.852 1.00 36.38 94 ALA A CA 1
ATOM 717 C C . ALA A 1 94 ? 8.189 -16.406 -22.401 1.00 36.38 94 ALA A C 1
ATOM 719 O O . ALA A 1 94 ? 8.979 -16.852 -21.573 1.00 36.38 94 ALA A O 1
ATOM 720 N N . ASN A 1 95 ? 6.902 -16.152 -22.159 1.00 35.03 95 ASN A N 1
ATOM 721 C CA . ASN A 1 95 ? 6.027 -16.926 -21.284 1.00 35.03 95 ASN A CA 1
ATOM 722 C C . ASN A 1 95 ? 6.678 -18.199 -20.739 1.00 35.03 95 ASN A C 1
ATOM 724 O O . ASN A 1 95 ? 6.556 -19.287 -21.299 1.00 35.03 95 ASN A O 1
ATOM 728 N N . THR A 1 96 ? 7.335 -18.055 -19.608 1.00 32.66 96 THR A N 1
ATOM 729 C CA . THR A 1 96 ? 7.681 -19.171 -18.752 1.00 32.66 96 THR A CA 1
ATOM 730 C C . THR A 1 96 ? 6.808 -19.039 -17.529 1.00 32.66 96 THR A C 1
ATOM 732 O O . THR A 1 96 ? 7.025 -18.188 -16.668 1.00 32.66 96 THR A O 1
ATOM 735 N N . THR A 1 97 ? 5.775 -19.873 -17.505 1.00 35.28 97 THR A N 1
ATOM 736 C CA . THR A 1 97 ? 5.031 -20.278 -16.320 1.00 35.28 97 THR A CA 1
ATOM 737 C C . THR A 1 97 ? 6.051 -20.725 -15.270 1.00 35.28 97 THR A C 1
ATOM 739 O O . THR A 1 97 ? 6.550 -21.846 -15.313 1.00 35.28 97 THR A O 1
ATOM 742 N N . PHE A 1 98 ? 6.466 -19.817 -14.388 1.00 39.56 98 PHE A N 1
ATOM 743 C CA . PHE A 1 98 ? 7.452 -20.098 -13.350 1.00 39.56 98 PHE A CA 1
ATOM 744 C C . PHE A 1 98 ? 6.765 -20.114 -11.989 1.00 39.56 98 PHE A C 1
ATOM 746 O O . PHE A 1 98 ? 6.783 -19.138 -11.244 1.00 39.56 98 PHE A O 1
ATOM 753 N N . GLU A 1 99 ? 6.200 -21.270 -11.656 1.00 36.47 99 GLU A N 1
ATOM 754 C CA . GLU A 1 99 ? 5.878 -21.681 -10.288 1.00 36.47 99 GLU A CA 1
ATOM 755 C C . GLU A 1 99 ? 7.177 -21.953 -9.510 1.00 36.47 99 GLU A C 1
ATOM 757 O O . GLU A 1 99 ? 7.504 -23.086 -9.163 1.00 36.47 99 GLU A O 1
ATOM 762 N N . LYS A 1 100 ? 7.993 -20.922 -9.273 1.00 43.62 100 LYS A N 1
ATOM 763 C CA . LYS A 1 100 ? 9.073 -21.014 -8.285 1.00 43.62 100 LYS A CA 1
ATOM 764 C C . LYS A 1 100 ? 8.671 -20.220 -7.057 1.00 43.62 100 LYS A C 1
ATOM 766 O O . LYS A 1 100 ? 8.751 -18.997 -7.036 1.00 43.62 100 LYS A O 1
ATOM 771 N N . GLU A 1 101 ? 8.217 -20.950 -6.045 1.00 47.69 101 GLU A N 1
ATOM 772 C CA . GLU A 1 101 ? 8.077 -20.481 -4.671 1.00 47.69 101 GLU A CA 1
ATOM 773 C C . GLU A 1 101 ? 9.411 -19.879 -4.201 1.00 47.69 101 GLU A C 1
ATOM 775 O O . GLU A 1 101 ? 10.366 -20.598 -3.905 1.00 47.69 101 GLU A O 1
ATOM 780 N N . TYR A 1 102 ? 9.505 -18.550 -4.167 1.00 54.56 102 TYR A N 1
ATOM 781 C CA . TYR A 1 102 ? 10.630 -17.859 -3.538 1.00 54.56 102 TYR A CA 1
ATOM 782 C C . TYR A 1 102 ? 10.476 -17.936 -2.026 1.00 54.56 102 TYR A C 1
ATOM 784 O O . TYR A 1 102 ? 9.414 -17.602 -1.494 1.00 54.56 102 TYR A O 1
ATOM 792 N N . LYS A 1 103 ? 11.533 -18.354 -1.331 1.00 54.12 103 LYS A N 1
ATOM 793 C CA . LYS A 1 103 ? 11.546 -18.405 0.130 1.00 54.12 103 LYS A CA 1
ATOM 794 C C . LYS A 1 103 ? 12.058 -17.084 0.693 1.00 54.12 103 LYS A C 1
ATOM 796 O O . LYS A 1 103 ? 12.863 -16.378 0.079 1.00 54.12 103 LYS A O 1
ATOM 801 N N . PHE A 1 104 ? 11.608 -16.754 1.902 1.00 49.31 104 PHE A N 1
ATOM 802 C CA . PHE A 1 104 ? 12.175 -15.670 2.701 1.00 49.31 104 PHE A CA 1
ATOM 803 C C . PHE A 1 104 ? 13.715 -15.760 2.734 1.00 49.31 104 PHE A C 1
ATOM 805 O O . PHE A 1 104 ? 14.267 -16.740 3.231 1.00 49.31 104 PHE A O 1
ATOM 812 N N . GLY A 1 105 ? 14.403 -14.728 2.232 1.00 58.94 105 GLY A N 1
ATOM 813 C CA . GLY A 1 105 ? 15.872 -14.651 2.205 1.00 58.94 105 GLY A CA 1
ATOM 814 C C . GLY A 1 105 ? 16.522 -14.802 0.826 1.00 58.94 105 GLY A C 1
ATOM 815 O O . GLY A 1 105 ? 17.701 -14.479 0.696 1.00 58.94 105 GLY A O 1
ATOM 816 N N . ASP A 1 106 ? 15.766 -15.186 -0.207 1.00 67.62 106 ASP A N 1
ATOM 817 C CA . ASP A 1 106 ? 16.285 -15.296 -1.583 1.00 67.62 106 ASP A CA 1
ATOM 818 C C . ASP A 1 106 ? 16.587 -13.926 -2.221 1.00 67.62 106 ASP A C 1
ATOM 820 O O . ASP A 1 106 ? 17.365 -13.821 -3.171 1.00 67.62 106 ASP A O 1
ATOM 824 N N . VAL A 1 107 ? 15.980 -12.857 -1.692 1.00 74.31 107 VAL A N 1
ATOM 825 C CA . VAL A 1 107 ? 16.106 -11.487 -2.201 1.00 74.31 107 VAL A CA 1
ATOM 826 C C . VAL A 1 107 ? 16.629 -10.573 -1.103 1.00 74.31 107 VAL A C 1
ATOM 828 O O . VAL A 1 107 ? 16.032 -10.449 -0.033 1.00 74.31 107 VAL A O 1
ATOM 831 N N . SER A 1 108 ? 17.734 -9.874 -1.369 1.00 86.00 108 SER A N 1
ATOM 832 C CA . SER A 1 108 ? 18.204 -8.826 -0.458 1.00 86.00 108 SER A CA 1
ATOM 833 C C . SER A 1 108 ? 17.264 -7.616 -0.474 1.00 86.00 108 SER A C 1
ATOM 835 O O . SER A 1 108 ? 16.636 -7.311 -1.487 1.00 86.00 108 SER A O 1
ATOM 837 N N . ILE A 1 109 ? 17.218 -6.849 0.621 1.00 86.50 109 ILE A N 1
ATOM 838 C CA . ILE A 1 109 ? 16.391 -5.629 0.716 1.00 86.50 109 ILE A CA 1
ATOM 839 C C . ILE A 1 109 ? 16.695 -4.660 -0.438 1.00 86.50 109 ILE A C 1
ATOM 841 O O . ILE A 1 109 ? 15.778 -4.099 -1.031 1.00 86.50 109 ILE A O 1
ATOM 845 N N . LYS A 1 110 ? 17.976 -4.503 -0.806 1.00 88.69 110 LYS A N 1
ATOM 846 C CA . LYS A 1 110 ? 18.384 -3.644 -1.927 1.00 88.69 110 LYS A CA 1
ATOM 847 C C . LYS A 1 110 ? 17.822 -4.134 -3.265 1.00 88.69 110 LYS A C 1
ATOM 849 O O . LYS A 1 110 ? 17.313 -3.333 -4.040 1.00 88.69 110 LYS A O 1
ATOM 854 N N . GLN A 1 111 ? 17.886 -5.439 -3.531 1.00 86.19 111 GLN A N 1
ATOM 855 C CA . GLN A 1 111 ? 17.306 -6.029 -4.743 1.00 86.19 111 GLN A CA 1
ATOM 856 C C . GLN A 1 111 ? 15.784 -5.880 -4.768 1.00 86.19 111 GLN A C 1
ATOM 858 O O . GLN A 1 111 ? 15.239 -5.486 -5.793 1.00 86.19 111 GLN A O 1
ATOM 863 N N . ALA A 1 112 ? 15.113 -6.114 -3.639 1.00 86.56 112 ALA A N 1
ATOM 864 C CA . ALA A 1 112 ? 13.668 -5.958 -3.525 1.00 86.56 112 ALA A CA 1
ATOM 865 C C . ALA A 1 112 ? 13.216 -4.514 -3.808 1.00 86.56 112 ALA A C 1
ATOM 867 O O . ALA A 1 112 ? 12.234 -4.313 -4.518 1.00 86.56 112 ALA A O 1
ATOM 868 N N . ILE A 1 113 ? 13.956 -3.512 -3.312 1.00 89.25 113 ILE A N 1
ATOM 869 C CA . ILE A 1 113 ? 13.699 -2.091 -3.601 1.00 89.25 113 ILE A CA 1
ATOM 870 C C . ILE A 1 113 ? 13.828 -1.806 -5.098 1.00 89.25 113 ILE A C 1
ATOM 872 O O . ILE A 1 113 ? 12.935 -1.197 -5.679 1.00 89.25 113 ILE A O 1
ATOM 876 N N . ARG A 1 114 ? 14.910 -2.270 -5.735 1.00 87.50 114 ARG A N 1
ATOM 877 C CA . ARG A 1 114 ? 15.125 -2.066 -7.176 1.00 87.50 114 ARG A CA 1
ATOM 878 C C . ARG A 1 114 ? 14.006 -2.695 -8.003 1.00 87.50 114 ARG A C 1
ATOM 880 O O . ARG A 1 114 ? 13.441 -2.020 -8.848 1.00 87.50 114 ARG A O 1
ATOM 887 N N . LEU A 1 115 ? 13.644 -3.945 -7.706 1.00 85.00 115 LEU A N 1
ATOM 888 C CA . LEU A 1 115 ? 12.564 -4.662 -8.391 1.00 85.00 115 LEU A CA 1
ATOM 889 C C . LEU A 1 115 ? 11.208 -3.963 -8.225 1.00 85.00 115 LEU A C 1
ATOM 891 O O . LEU A 1 115 ? 10.434 -3.891 -9.174 1.00 85.00 115 LEU A O 1
ATOM 895 N N . ALA A 1 116 ? 10.914 -3.439 -7.032 1.00 85.75 116 ALA A N 1
ATOM 896 C CA . ALA A 1 116 ? 9.682 -2.692 -6.801 1.00 85.75 116 ALA A CA 1
ATOM 897 C C . ALA A 1 116 ? 9.654 -1.381 -7.602 1.00 85.75 116 ALA A C 1
ATOM 899 O O . ALA A 1 116 ? 8.658 -1.091 -8.252 1.00 85.75 116 ALA A O 1
ATOM 900 N N . LEU A 1 117 ? 10.744 -0.612 -7.604 1.00 88.06 117 LEU A N 1
ATOM 901 C CA . LEU A 1 117 ? 10.809 0.664 -8.324 1.00 88.06 117 LEU A CA 1
ATOM 902 C C . LEU A 1 117 ? 10.961 0.511 -9.847 1.00 88.06 117 LEU A C 1
ATOM 904 O O . LEU A 1 117 ? 10.639 1.438 -10.582 1.00 88.06 117 LEU A O 1
ATOM 908 N N . ASP A 1 118 ? 11.432 -0.641 -10.327 1.00 85.44 118 ASP A N 1
ATOM 909 C CA . ASP A 1 118 ? 11.423 -0.977 -11.755 1.00 85.44 118 ASP A CA 1
ATOM 910 C C . ASP A 1 118 ? 9.998 -1.262 -12.248 1.00 85.44 118 ASP A C 1
ATOM 912 O O . ASP A 1 118 ? 9.619 -0.829 -13.334 1.00 85.44 118 ASP A O 1
ATOM 916 N N . HIS A 1 119 ? 9.179 -1.921 -11.419 1.00 81.62 119 HIS A N 1
ATOM 917 C CA . HIS A 1 119 ? 7.767 -2.142 -11.725 1.00 81.62 119 HIS A CA 1
ATOM 918 C C . HIS A 1 119 ? 6.925 -0.865 -11.593 1.00 81.62 119 HIS A C 1
ATOM 920 O O . HIS A 1 119 ? 6.093 -0.577 -12.449 1.00 81.62 119 HIS A O 1
ATOM 926 N N . PHE A 1 120 ? 7.150 -0.079 -10.538 1.00 83.12 120 PHE A N 1
ATOM 927 C CA . PHE A 1 120 ? 6.453 1.184 -10.295 1.00 83.12 120 PHE A CA 1
ATOM 928 C C . PHE A 1 120 ? 7.315 2.368 -10.744 1.00 83.12 120 PHE A C 1
ATOM 930 O O . PHE A 1 120 ? 7.860 3.107 -9.924 1.00 83.12 120 PHE A O 1
ATOM 937 N N . ALA A 1 121 ? 7.428 2.552 -12.063 1.00 79.50 121 ALA A N 1
ATOM 938 C CA . ALA A 1 121 ? 8.293 3.571 -12.664 1.00 79.50 121 ALA A CA 1
ATOM 939 C C . ALA A 1 121 ? 7.929 5.020 -12.277 1.00 79.50 121 ALA A C 1
ATOM 941 O O . ALA A 1 121 ? 8.799 5.888 -12.299 1.00 79.50 121 ALA A O 1
ATOM 942 N N . GLU A 1 122 ? 6.673 5.284 -11.897 1.00 81.12 122 GLU A N 1
ATOM 943 C CA . GLU A 1 122 ? 6.224 6.599 -11.400 1.00 81.12 122 GLU A CA 1
ATOM 944 C C . GLU A 1 122 ? 6.709 6.919 -9.977 1.00 81.12 122 GLU A C 1
ATOM 946 O O . GLU A 1 122 ? 6.609 8.059 -9.520 1.00 81.12 122 GLU A O 1
ATOM 951 N N . GLY A 1 123 ? 7.262 5.917 -9.296 1.00 83.50 123 GLY A N 1
ATOM 952 C CA . GLY A 1 123 ? 7.786 6.015 -7.948 1.00 83.50 123 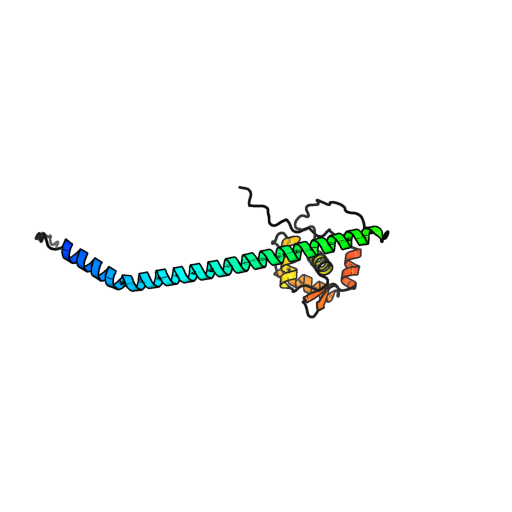GLY A CA 1
ATOM 953 C C . GLY A 1 123 ? 6.782 5.644 -6.867 1.00 83.50 123 GLY A C 1
ATOM 954 O O . GLY A 1 123 ? 5.571 5.608 -7.071 1.00 83.50 123 GLY A O 1
ATOM 955 N N . LEU A 1 124 ? 7.320 5.338 -5.688 1.00 87.25 124 LEU A N 1
ATOM 956 C CA . LEU A 1 124 ? 6.542 4.955 -4.512 1.00 87.25 124 LEU A CA 1
ATOM 957 C C . LEU A 1 124 ? 6.953 5.777 -3.298 1.00 87.25 124 LEU A C 1
ATOM 959 O O . LEU A 1 124 ? 8.137 6.058 -3.081 1.00 87.25 124 LEU A O 1
ATOM 963 N N . SER A 1 125 ? 5.986 6.102 -2.441 1.00 89.81 125 SER A N 1
ATOM 964 C CA . SER A 1 125 ? 6.305 6.659 -1.129 1.00 89.81 125 SER A CA 1
ATOM 965 C C . SER A 1 125 ? 7.156 5.664 -0.329 1.00 89.81 125 SER A C 1
ATOM 967 O O . SER A 1 125 ? 7.105 4.452 -0.541 1.00 89.81 125 SER A O 1
ATOM 969 N N . SER A 1 126 ? 7.941 6.149 0.638 1.00 87.88 126 SER A N 1
ATOM 970 C CA . SER A 1 126 ? 8.776 5.266 1.470 1.00 87.88 126 SER A CA 1
ATOM 971 C C . SER A 1 126 ? 7.948 4.204 2.210 1.00 87.88 126 SER A C 1
ATOM 973 O O . SER A 1 126 ? 8.394 3.069 2.381 1.00 87.88 126 SER A O 1
ATOM 975 N N . ARG A 1 127 ? 6.724 4.564 2.622 1.00 87.75 127 ARG A N 1
ATOM 976 C CA . ARG A 1 127 ? 5.784 3.656 3.286 1.00 87.75 127 ARG A CA 1
ATOM 977 C C . ARG A 1 127 ? 5.275 2.588 2.324 1.00 87.75 127 ARG A C 1
ATOM 979 O O . ARG A 1 127 ? 5.305 1.412 2.680 1.00 87.75 127 ARG A O 1
ATOM 986 N N . ASP A 1 128 ? 4.846 2.988 1.134 1.00 86.94 128 ASP A N 1
ATOM 987 C CA . ASP A 1 128 ? 4.259 2.067 0.157 1.00 86.94 128 ASP A CA 1
ATOM 988 C C . ASP A 1 128 ? 5.323 1.134 -0.412 1.00 86.94 128 ASP A C 1
ATOM 990 O O . ASP A 1 128 ? 5.101 -0.069 -0.504 1.00 86.94 128 ASP A O 1
ATOM 994 N N . LEU A 1 129 ? 6.526 1.657 -0.661 1.00 89.00 129 LEU A N 1
ATOM 995 C CA . LEU A 1 129 ? 7.691 0.866 -1.039 1.00 89.00 129 LEU A CA 1
ATOM 996 C C . LEU A 1 129 ? 8.018 -0.189 0.024 1.00 89.00 129 LEU A C 1
ATOM 998 O O . LEU A 1 129 ? 8.202 -1.357 -0.313 1.00 89.00 129 LEU A O 1
ATOM 1002 N N . TYR A 1 130 ? 8.050 0.196 1.305 1.00 89.69 130 TYR A N 1
ATOM 1003 C CA . TYR A 1 130 ? 8.254 -0.743 2.410 1.00 89.69 130 TYR A CA 1
ATOM 1004 C C . TYR A 1 130 ? 7.166 -1.820 2.452 1.00 89.69 130 TYR A C 1
ATOM 1006 O O . TYR A 1 130 ? 7.487 -3.004 2.540 1.00 89.69 130 TYR A O 1
ATOM 1014 N N . MET A 1 131 ? 5.889 -1.433 2.381 1.00 85.69 131 MET A N 1
ATOM 1015 C CA . MET A 1 131 ? 4.772 -2.380 2.427 1.00 85.69 131 MET A CA 1
ATOM 1016 C C . MET A 1 131 ? 4.801 -3.347 1.241 1.00 85.69 131 MET A C 1
ATOM 1018 O O . MET A 1 131 ? 4.661 -4.555 1.444 1.00 85.69 131 MET A O 1
ATOM 1022 N N . ALA A 1 132 ? 5.051 -2.834 0.035 1.00 85.00 132 ALA A N 1
ATOM 1023 C CA . ALA A 1 132 ? 5.132 -3.617 -1.189 1.00 85.00 132 ALA A CA 1
ATOM 1024 C C . ALA A 1 132 ? 6.233 -4.677 -1.100 1.00 85.00 132 ALA A C 1
ATOM 1026 O O . ALA A 1 132 ? 5.966 -5.858 -1.321 1.00 85.00 132 ALA A O 1
ATOM 1027 N N . ILE A 1 133 ? 7.457 -4.300 -0.709 1.00 87.19 133 ILE A N 1
ATOM 1028 C CA . ILE A 1 133 ? 8.542 -5.283 -0.608 1.00 87.19 133 ILE A CA 1
ATOM 1029 C C . ILE A 1 133 ? 8.352 -6.236 0.574 1.00 87.19 133 ILE A C 1
ATOM 1031 O O . ILE A 1 133 ? 8.670 -7.417 0.450 1.00 87.19 133 ILE A O 1
ATOM 1035 N N . ASN A 1 134 ? 7.824 -5.750 1.705 1.00 86.56 134 ASN A N 1
ATOM 1036 C CA . ASN A 1 134 ? 7.668 -6.549 2.915 1.00 86.56 134 ASN A CA 1
ATOM 1037 C C . ASN A 1 134 ? 6.644 -7.669 2.705 1.00 86.56 134 ASN A C 1
ATOM 1039 O O . ASN A 1 134 ? 6.934 -8.833 2.972 1.00 86.56 134 ASN A O 1
ATOM 1043 N N . ARG A 1 135 ? 5.473 -7.332 2.150 1.00 81.81 135 ARG A N 1
ATOM 1044 C CA . ARG A 1 135 ? 4.432 -8.317 1.825 1.00 81.81 135 ARG A CA 1
ATOM 1045 C C . ARG A 1 135 ? 4.930 -9.334 0.800 1.00 81.81 135 ARG A C 1
ATOM 1047 O O . ARG A 1 135 ? 4.620 -10.517 0.897 1.00 81.81 135 ARG A O 1
ATOM 1054 N N . ARG A 1 136 ? 5.699 -8.872 -0.183 1.00 75.12 136 ARG A N 1
ATOM 1055 C CA . ARG A 1 136 ? 6.010 -9.655 -1.376 1.00 75.12 136 ARG A CA 1
ATOM 1056 C C . ARG A 1 136 ? 7.225 -10.563 -1.255 1.00 75.12 136 ARG A C 1
ATOM 1058 O O . ARG A 1 136 ? 7.152 -11.709 -1.686 1.00 75.12 136 ARG A O 1
ATOM 1065 N N . TYR A 1 137 ? 8.323 -10.043 -0.715 1.00 78.94 137 TYR A N 1
ATOM 1066 C CA . TYR A 1 137 ? 9.617 -10.734 -0.673 1.00 78.94 137 TYR A CA 1
ATOM 1067 C C . TYR A 1 137 ? 9.985 -11.222 0.727 1.00 78.94 137 TYR A C 1
ATOM 1069 O O . TYR A 1 137 ? 10.861 -12.070 0.872 1.00 78.94 137 TYR A O 1
ATOM 1077 N N . PHE A 1 138 ? 9.333 -10.684 1.760 1.00 80.62 138 PHE A N 1
ATOM 1078 C CA . PHE A 1 138 ? 9.714 -10.919 3.149 1.00 80.62 138 PHE A CA 1
ATOM 1079 C C . PHE A 1 138 ? 8.574 -11.469 4.014 1.00 80.62 138 PHE A C 1
ATOM 1081 O O . PHE A 1 138 ? 8.726 -11.503 5.230 1.00 80.62 138 PHE A O 1
ATOM 1088 N N . GLU A 1 139 ? 7.453 -11.907 3.427 1.00 80.38 139 GLU A N 1
ATOM 1089 C CA . GLU A 1 139 ? 6.317 -12.507 4.155 1.00 80.38 139 GLU A CA 1
ATOM 1090 C C . GLU A 1 139 ? 5.845 -11.666 5.360 1.00 80.38 139 GLU A C 1
ATOM 1092 O O . GLU A 1 139 ? 5.504 -12.197 6.415 1.00 80.38 139 GLU A O 1
ATOM 1097 N N . SER A 1 140 ? 5.880 -10.337 5.240 1.00 81.56 140 SER A N 1
ATOM 1098 C CA . SER A 1 140 ? 5.559 -9.390 6.321 1.00 81.56 140 SER A CA 1
ATOM 1099 C C . SER A 1 140 ? 6.512 -9.415 7.531 1.00 81.56 140 SER A C 1
ATOM 1101 O O . SER A 1 140 ? 6.230 -8.782 8.548 1.00 81.56 140 SER A O 1
ATOM 1103 N N . LYS A 1 141 ? 7.660 -10.096 7.433 1.00 82.44 141 LYS A N 1
ATOM 1104 C CA . LYS A 1 141 ? 8.673 -10.233 8.497 1.00 82.44 141 LYS A CA 1
ATOM 1105 C C . LYS A 1 141 ? 9.826 -9.227 8.386 1.00 82.44 141 LYS A C 1
ATOM 1107 O O . LYS A 1 141 ? 10.725 -9.239 9.230 1.00 82.44 141 LYS A O 1
ATOM 1112 N N . LEU A 1 142 ? 9.845 -8.363 7.367 1.00 83.44 142 LEU A N 1
ATOM 1113 C CA . LEU A 1 142 ? 10.859 -7.314 7.251 1.00 83.44 142 LEU A CA 1
ATOM 1114 C C . LEU A 1 142 ? 10.695 -6.307 8.391 1.00 83.44 142 LEU A C 1
ATOM 1116 O O . LEU A 1 142 ? 9.607 -5.794 8.633 1.00 83.44 142 LEU A O 1
ATOM 1120 N N . LYS A 1 143 ? 11.801 -5.986 9.059 1.00 85.50 143 LYS A N 1
ATOM 1121 C CA . LYS A 1 143 ? 11.855 -4.945 10.085 1.00 85.50 143 LYS A CA 1
ATOM 1122 C C . LYS A 1 143 ? 12.074 -3.576 9.453 1.00 85.50 143 LYS A C 1
ATOM 1124 O O . LYS A 1 143 ? 12.954 -3.410 8.602 1.00 85.50 143 LYS A O 1
ATOM 1129 N N . ARG A 1 144 ? 11.321 -2.569 9.902 1.00 81.38 144 ARG A N 1
ATOM 1130 C CA . ARG A 1 144 ? 11.427 -1.196 9.384 1.00 81.38 144 ARG A CA 1
ATOM 1131 C C . ARG A 1 144 ? 12.811 -0.595 9.636 1.00 81.38 144 ARG A C 1
ATOM 1133 O O . ARG A 1 144 ? 13.330 0.127 8.788 1.00 81.38 144 ARG A O 1
ATOM 1140 N N . GLU A 1 145 ? 13.442 -0.956 10.748 1.00 85.00 145 GLU A N 1
ATOM 1141 C CA . GLU A 1 145 ? 14.792 -0.528 11.124 1.00 85.00 145 GLU A CA 1
ATOM 1142 C C . GLU A 1 145 ? 15.855 -1.036 10.144 1.00 85.00 145 GLU A C 1
ATOM 1144 O O . GLU A 1 145 ? 16.902 -0.416 9.990 1.00 85.00 145 GLU A O 1
ATOM 1149 N N . SER A 1 146 ? 15.593 -2.151 9.455 1.00 83.44 146 SER A N 1
ATOM 1150 C CA . SER A 1 146 ? 16.485 -2.699 8.430 1.00 83.44 146 SER A CA 1
ATOM 1151 C C . SER A 1 146 ? 16.235 -2.098 7.046 1.00 83.44 146 SER A C 1
ATOM 1153 O O . SER A 1 146 ? 17.134 -2.118 6.210 1.00 83.44 146 SER A O 1
ATOM 1155 N N . PHE A 1 147 ? 15.045 -1.547 6.797 1.00 88.00 147 PHE A N 1
ATOM 1156 C CA . PHE A 1 147 ? 14.663 -0.979 5.505 1.00 88.00 147 PHE A CA 1
ATOM 1157 C C . PHE A 1 147 ? 15.274 0.404 5.260 1.00 88.00 147 PHE A C 1
ATOM 1159 O O . PHE A 1 147 ? 15.989 0.589 4.273 1.00 88.00 147 PHE A O 1
ATOM 1166 N N . SER A 1 148 ? 15.040 1.362 6.165 1.00 86.56 148 SER A N 1
ATOM 1167 C CA . SER A 1 148 ? 15.468 2.755 5.970 1.00 86.56 148 SER A CA 1
ATOM 1168 C C . SER A 1 148 ? 16.975 2.898 5.702 1.00 86.56 148 SER A C 1
ATOM 1170 O O . SER A 1 148 ? 17.332 3.596 4.753 1.00 86.56 148 SER A O 1
ATOM 1172 N N . PRO A 1 149 ? 17.878 2.198 6.426 1.00 90.31 149 PRO A N 1
ATOM 1173 C CA . PRO A 1 149 ? 19.311 2.274 6.144 1.00 90.31 149 PRO A CA 1
ATOM 1174 C C . PRO A 1 149 ? 19.686 1.767 4.748 1.00 90.31 149 PRO A C 1
ATOM 1176 O O . PRO A 1 149 ? 20.621 2.279 4.136 1.00 90.31 149 PRO A O 1
ATOM 1179 N N . GLN A 1 150 ? 18.981 0.758 4.227 1.00 90.56 150 GLN A N 1
ATOM 1180 C CA . GLN A 1 150 ? 19.269 0.203 2.901 1.00 90.56 150 GLN A CA 1
ATOM 1181 C C . GLN A 1 150 ? 18.791 1.133 1.789 1.00 90.56 150 GLN A C 1
ATOM 1183 O O . GLN A 1 150 ? 19.502 1.296 0.799 1.00 90.56 150 GLN A O 1
ATOM 1188 N N . LEU A 1 151 ? 17.641 1.783 1.981 1.00 89.88 151 LEU A N 1
ATOM 1189 C CA . LEU A 1 151 ? 17.138 2.803 1.065 1.00 89.88 151 LEU A CA 1
ATOM 1190 C C . LEU A 1 151 ? 18.093 4.006 0.997 1.00 89.88 151 LEU A C 1
ATOM 1192 O O . LEU A 1 151 ? 18.458 4.438 -0.092 1.00 89.88 151 LEU A O 1
ATOM 1196 N N . SER A 1 152 ? 18.592 4.475 2.146 1.00 88.94 152 SER A N 1
ATOM 1197 C CA . SER A 1 152 ? 19.600 5.542 2.193 1.00 88.94 152 SER A CA 1
ATOM 1198 C C . SER A 1 152 ? 20.907 5.155 1.495 1.00 88.94 152 SER A C 1
ATOM 1200 O O . SER A 1 152 ? 21.483 5.975 0.786 1.00 88.94 152 SER A O 1
ATOM 1202 N N . ARG A 1 153 ? 21.371 3.907 1.643 1.00 90.44 153 ARG A N 1
ATOM 1203 C CA . ARG A 1 153 ? 22.559 3.419 0.921 1.00 90.44 153 ARG A CA 1
ATOM 1204 C C . ARG A 1 153 ? 22.336 3.390 -0.589 1.00 90.44 153 ARG A C 1
ATOM 1206 O O . ARG A 1 153 ? 23.212 3.819 -1.319 1.00 90.44 153 ARG A O 1
ATOM 1213 N N . LEU A 1 154 ? 21.170 2.946 -1.062 1.00 90.62 154 LEU A N 1
ATOM 1214 C CA . LEU A 1 154 ? 20.849 2.969 -2.496 1.00 90.62 154 LEU A CA 1
ATOM 1215 C C . LEU A 1 154 ? 20.828 4.388 -3.072 1.00 90.62 154 LEU A C 1
ATOM 1217 O O . LEU A 1 154 ? 21.228 4.594 -4.215 1.00 90.62 154 LEU A O 1
ATOM 1221 N N . MET A 1 155 ? 20.385 5.364 -2.278 1.00 91.50 155 MET A N 1
ATOM 1222 C CA . MET A 1 155 ? 20.436 6.773 -2.658 1.00 91.50 155 MET A CA 1
ATOM 1223 C C . MET A 1 155 ? 21.885 7.272 -2.759 1.00 91.50 155 MET A C 1
ATOM 1225 O O . MET A 1 155 ? 22.241 7.942 -3.725 1.00 91.50 155 MET A O 1
ATOM 1229 N N . GLN A 1 156 ? 22.744 6.910 -1.798 1.00 91.19 156 GLN A N 1
ATOM 1230 C CA . GLN A 1 156 ? 24.182 7.220 -1.839 1.00 91.19 156 GLN A CA 1
ATOM 1231 C C . GLN A 1 156 ? 24.874 6.574 -3.047 1.00 91.19 156 GLN A C 1
ATOM 1233 O O . GLN A 1 156 ? 25.672 7.227 -3.719 1.00 91.19 156 GLN A O 1
ATOM 1238 N N . ASP A 1 157 ? 24.501 5.332 -3.363 1.00 90.12 157 ASP A N 1
ATOM 1239 C CA . ASP A 1 157 ? 24.960 4.573 -4.532 1.00 90.12 157 ASP A CA 1
ATOM 1240 C C . ASP A 1 157 ? 24.398 5.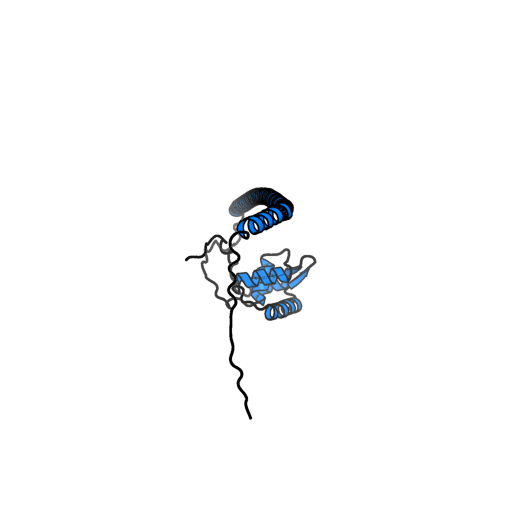148 -5.861 1.00 90.12 157 ASP A C 1
ATOM 1242 O O . ASP A 1 157 ? 24.735 4.667 -6.944 1.00 90.12 157 ASP A O 1
ATOM 1246 N N . ARG A 1 158 ? 23.558 6.197 -5.799 1.00 90.06 158 ARG A N 1
ATOM 1247 C CA . ARG A 1 158 ? 22.853 6.847 -6.923 1.00 90.06 158 ARG A CA 1
ATOM 1248 C C . ARG A 1 158 ? 21.951 5.912 -7.720 1.00 90.06 158 ARG A C 1
ATOM 1250 O O . ARG A 1 158 ? 21.640 6.184 -8.878 1.00 90.06 158 ARG A O 1
ATOM 1257 N N . GLU A 1 159 ? 21.526 4.810 -7.122 1.00 89.81 159 GLU A N 1
ATOM 1258 C CA . GLU A 1 159 ? 20.665 3.826 -7.773 1.00 89.81 159 GLU A CA 1
ATOM 1259 C C . GLU A 1 159 ? 19.184 4.196 -7.685 1.00 89.81 159 GLU A C 1
ATOM 1261 O O . GLU A 1 159 ? 18.396 3.812 -8.548 1.00 89.81 159 GLU A O 1
ATOM 1266 N N . VAL A 1 160 ? 18.814 4.953 -6.654 1.00 91.62 160 VAL A N 1
ATOM 1267 C CA . VAL A 1 160 ? 17.471 5.505 -6.462 1.00 91.62 160 VAL A CA 1
ATOM 1268 C C . VAL A 1 160 ? 17.576 6.989 -6.146 1.00 91.62 160 VAL A C 1
ATOM 1270 O O . VAL A 1 160 ? 18.563 7.438 -5.562 1.00 91.62 160 VAL A O 1
ATOM 1273 N N . GLU A 1 161 ? 16.547 7.744 -6.494 1.00 93.06 161 GLU A N 1
ATOM 1274 C CA . GLU A 1 161 ? 16.442 9.163 -6.164 1.00 93.06 161 GLU A CA 1
ATOM 1275 C C . GLU A 1 161 ? 15.045 9.491 -5.638 1.00 93.06 161 GLU A C 1
ATOM 1277 O O . GLU A 1 161 ? 14.092 8.734 -5.837 1.00 93.06 161 GLU A O 1
ATOM 1282 N N . GLN A 1 162 ? 14.940 10.603 -4.915 1.00 89.69 162 GLN A N 1
ATOM 1283 C CA . GLN A 1 162 ? 13.670 11.103 -4.409 1.00 89.69 162 GLN A CA 1
ATOM 1284 C C . GLN A 1 162 ? 13.115 12.123 -5.410 1.00 89.69 162 GLN A C 1
ATOM 1286 O O . GLN A 1 162 ? 13.684 13.199 -5.571 1.00 89.69 162 GLN A O 1
ATOM 1291 N N . ALA A 1 163 ? 12.022 11.762 -6.075 1.00 87.56 163 ALA A N 1
ATOM 1292 C CA . ALA A 1 163 ? 11.241 12.618 -6.961 1.00 87.56 163 ALA A CA 1
ATOM 1293 C C . ALA A 1 163 ? 9.975 13.132 -6.248 1.00 87.56 163 ALA A C 1
ATOM 1295 O O . ALA A 1 163 ? 9.643 12.686 -5.146 1.00 87.56 163 ALA A O 1
ATOM 1296 N N . ASP A 1 164 ? 9.233 14.033 -6.898 1.00 79.31 164 ASP A N 1
ATOM 1297 C CA . ASP A 1 164 ? 8.051 14.700 -6.324 1.00 79.31 164 ASP A CA 1
ATOM 1298 C C . ASP A 1 164 ? 6.977 13.723 -5.813 1.00 79.31 164 ASP A C 1
ATOM 1300 O O . ASP A 1 164 ? 6.294 13.997 -4.827 1.00 79.31 164 ASP A O 1
ATOM 1304 N N . LYS A 1 165 ? 6.845 12.558 -6.460 1.00 78.38 165 LYS A N 1
ATOM 1305 C CA . LYS A 1 165 ? 5.859 11.517 -6.122 1.00 78.38 165 LYS A CA 1
ATOM 1306 C C . LYS A 1 165 ? 6.408 10.383 -5.247 1.00 78.38 165 LYS A C 1
ATOM 1308 O O . LYS A 1 165 ? 5.648 9.508 -4.839 1.00 78.38 165 LYS A O 1
ATOM 1313 N N . GLY A 1 166 ? 7.703 10.386 -4.925 1.00 89.50 166 GLY A N 1
ATOM 1314 C CA . GLY A 1 166 ? 8.329 9.345 -4.111 1.00 89.50 166 GLY A CA 1
ATOM 1315 C C . GLY A 1 166 ? 9.695 8.901 -4.620 1.00 89.50 166 GLY A C 1
ATOM 1316 O O . GLY A 1 166 ? 10.384 9.612 -5.341 1.00 89.50 166 GLY A O 1
ATOM 1317 N N . TRP A 1 167 ? 10.112 7.711 -4.205 1.00 90.25 167 TRP A N 1
ATOM 1318 C CA . TRP A 1 167 ? 11.373 7.107 -4.617 1.00 90.25 167 TRP A CA 1
ATOM 1319 C C . TRP A 1 167 ? 11.239 6.528 -6.016 1.00 90.25 167 TRP A C 1
ATOM 1321 O O . TRP A 1 167 ? 10.300 5.778 -6.262 1.00 90.25 167 TRP A O 1
ATOM 1331 N N . VAL A 1 168 ? 12.184 6.838 -6.898 1.00 92.00 168 VAL A N 1
ATOM 1332 C CA . VAL A 1 168 ? 12.235 6.338 -8.278 1.00 92.00 168 VAL A CA 1
ATOM 1333 C C . VAL A 1 168 ? 13.587 5.693 -8.570 1.00 92.00 168 VAL A C 1
ATOM 1335 O O . VAL A 1 168 ? 14.602 6.009 -7.942 1.00 92.00 168 VAL A O 1
ATOM 1338 N N . LEU A 1 169 ? 13.595 4.750 -9.513 1.00 91.25 169 LEU A N 1
ATOM 1339 C CA . LEU A 1 169 ? 14.798 4.033 -9.929 1.00 91.25 169 LEU A CA 1
ATOM 1340 C C . LEU A 1 169 ? 15.559 4.825 -10.998 1.00 91.25 169 LEU A C 1
ATOM 1342 O O . LEU A 1 169 ? 15.014 5.131 -12.061 1.00 91.25 169 LEU A O 1
ATOM 1346 N N . THR A 1 170 ? 16.842 5.091 -10.763 1.00 91.19 170 THR A N 1
ATOM 1347 C CA . THR A 1 170 ? 17.683 5.820 -11.720 1.00 91.19 170 THR A CA 1
ATOM 1348 C C . THR A 1 170 ? 18.187 4.896 -12.841 1.00 91.19 170 THR A C 1
ATOM 1350 O O . THR A 1 170 ? 18.170 3.664 -12.711 1.00 91.19 170 THR A O 1
ATOM 1353 N N . PRO A 1 171 ? 18.735 5.448 -13.942 1.00 86.19 171 PRO A N 1
ATOM 1354 C CA . PRO A 1 171 ? 19.419 4.648 -14.959 1.00 86.19 171 PRO A CA 1
ATOM 1355 C C . PRO A 1 171 ? 20.578 3.803 -14.402 1.00 86.19 171 PRO A C 1
ATOM 1357 O O . PRO A 1 171 ? 20.852 2.717 -14.917 1.00 86.19 171 PRO A O 1
ATOM 1360 N N . VAL A 1 172 ? 21.239 4.270 -13.334 1.00 86.50 172 VAL A N 1
ATOM 1361 C CA . VAL A 1 172 ? 22.303 3.524 -12.642 1.00 86.50 172 VAL A CA 1
ATOM 1362 C C . VAL A 1 172 ? 21.715 2.296 -11.951 1.00 86.50 172 VAL A C 1
ATOM 1364 O O . VAL A 1 172 ? 22.211 1.191 -12.168 1.00 86.50 172 VAL A O 1
ATOM 1367 N N . GLY A 1 173 ? 20.608 2.455 -11.217 1.00 85.00 173 GLY A N 1
ATOM 1368 C CA . GLY A 1 173 ? 19.899 1.342 -10.578 1.00 85.00 173 GLY A CA 1
ATOM 1369 C C . GLY A 1 173 ? 19.419 0.291 -11.583 1.00 85.00 173 GLY A C 1
ATOM 1370 O O . GLY A 1 173 ? 19.637 -0.907 -11.382 1.00 85.00 173 GLY A O 1
ATOM 1371 N N . LYS A 1 174 ? 18.873 0.732 -12.726 1.00 82.75 174 LYS A N 1
ATOM 1372 C CA . LYS A 1 174 ? 18.480 -0.154 -13.839 1.00 82.75 174 LYS A CA 1
ATOM 1373 C C . LYS A 1 174 ? 19.664 -0.926 -14.417 1.00 82.75 174 LYS A C 1
ATOM 1375 O O . LYS A 1 174 ? 19.542 -2.107 -14.738 1.00 82.75 174 LYS A O 1
ATOM 1380 N N . LYS A 1 175 ? 20.833 -0.288 -14.542 1.00 81.94 175 LYS A N 1
ATOM 1381 C CA . LYS A 1 175 ? 22.053 -0.958 -15.011 1.00 81.94 175 LYS A CA 1
ATOM 1382 C C . LYS A 1 175 ? 22.530 -2.003 -14.006 1.00 81.94 175 LYS A C 1
ATOM 1384 O O . LYS A 1 175 ? 22.870 -3.101 -14.431 1.00 81.94 175 LYS A O 1
ATOM 1389 N N . THR A 1 176 ? 22.500 -1.706 -12.706 1.00 80.06 176 THR A N 1
ATOM 1390 C CA . THR A 1 176 ? 22.856 -2.655 -11.636 1.00 80.06 176 THR A CA 1
ATOM 1391 C C . THR A 1 176 ? 21.959 -3.896 -11.648 1.00 80.06 176 THR A C 1
ATOM 1393 O O . THR A 1 176 ? 22.442 -5.002 -11.416 1.00 80.06 176 THR A O 1
ATOM 1396 N N . MET A 1 177 ? 20.675 -3.753 -11.993 1.00 74.69 177 MET A N 1
ATOM 1397 C CA . MET A 1 177 ? 19.764 -4.895 -12.135 1.00 74.69 177 MET A CA 1
ATOM 1398 C C . MET A 1 177 ? 20.134 -5.840 -13.281 1.00 74.69 177 MET A C 1
ATOM 1400 O O . MET A 1 177 ? 19.943 -7.039 -13.139 1.00 74.69 177 MET A O 1
ATOM 1404 N N . ARG A 1 178 ? 20.713 -5.353 -14.388 1.00 62.91 178 ARG A N 1
ATOM 1405 C CA . ARG A 1 178 ? 21.080 -6.213 -15.534 1.00 62.91 178 ARG A CA 1
ATOM 1406 C C . ARG A 1 178 ? 22.172 -7.241 -15.215 1.00 62.91 178 ARG A C 1
ATOM 1408 O O . ARG A 1 178 ? 22.317 -8.208 -15.953 1.00 62.91 178 ARG A O 1
ATOM 1415 N N . TRP A 1 179 ? 22.929 -7.035 -14.137 1.00 50.19 179 TRP A N 1
ATOM 1416 C CA . TRP A 1 179 ? 24.019 -7.919 -13.705 1.00 50.19 179 TRP A CA 1
ATOM 1417 C C . TRP A 1 179 ? 23.603 -8.932 -12.637 1.00 50.19 179 TRP A C 1
ATOM 1419 O O . TRP A 1 179 ? 24.365 -9.843 -12.323 1.00 50.19 179 TRP A O 1
ATOM 1429 N N . HIS A 1 180 ? 22.405 -8.786 -12.072 1.00 50.62 180 HIS A N 1
ATOM 1430 C CA . HIS A 1 180 ? 21.877 -9.684 -11.056 1.00 50.62 180 HIS A CA 1
ATOM 1431 C C . HIS A 1 180 ? 20.645 -10.389 -11.609 1.00 50.62 180 HIS A C 1
ATOM 1433 O O . HIS A 1 180 ? 19.761 -9.736 -12.149 1.00 50.62 180 HIS A O 1
ATOM 1439 N N . THR A 1 181 ? 20.594 -11.717 -11.478 1.00 49.72 181 THR A N 1
ATOM 1440 C CA . THR A 1 181 ? 19.467 -12.557 -11.899 1.00 49.72 181 THR A CA 1
ATOM 1441 C C . THR A 1 181 ? 18.142 -11.893 -11.529 1.00 49.72 181 THR A C 1
ATOM 1443 O O . THR A 1 181 ? 17.829 -11.742 -10.348 1.00 49.72 181 THR A O 1
ATOM 1446 N N . VAL A 1 182 ? 17.400 -11.446 -12.545 1.00 51.66 182 VAL A N 1
ATOM 1447 C CA . VAL A 1 182 ? 16.092 -10.814 -12.376 1.00 51.66 182 VAL A CA 1
ATOM 1448 C C . VAL A 1 182 ? 15.151 -11.896 -11.872 1.00 51.66 182 VAL A C 1
ATOM 1450 O O . VAL A 1 182 ? 14.798 -12.818 -12.605 1.00 51.66 182 VAL A O 1
ATOM 1453 N N . LEU A 1 183 ? 14.804 -11.824 -10.591 1.00 54.31 183 LEU A N 1
ATOM 1454 C CA . LEU A 1 183 ? 13.795 -12.700 -10.021 1.00 54.31 183 LEU A CA 1
ATOM 1455 C C . LEU A 1 183 ? 12.426 -12.180 -10.483 1.00 54.31 183 LEU A C 1
ATOM 1457 O O . LEU A 1 183 ? 12.150 -10.991 -10.296 1.00 54.31 183 LEU A O 1
ATOM 1461 N N . PRO A 1 184 ? 11.597 -13.012 -11.135 1.00 48.56 184 PRO A N 1
ATOM 1462 C CA . PRO A 1 184 ? 10.310 -12.595 -11.660 1.00 48.56 184 PRO A CA 1
ATOM 1463 C C . PRO A 1 184 ? 9.396 -12.032 -10.568 1.00 48.56 184 PRO A C 1
ATOM 1465 O O . PRO A 1 184 ? 9.365 -12.470 -9.417 1.00 48.56 184 PRO A O 1
ATOM 1468 N N . TYR A 1 185 ? 8.634 -11.028 -10.980 1.00 43.53 185 TYR A N 1
ATOM 1469 C CA . TYR A 1 185 ? 7.612 -10.339 -10.211 1.00 43.53 185 TYR A CA 1
ATOM 1470 C C . TYR A 1 185 ? 6.552 -11.364 -9.742 1.00 43.53 185 TYR A C 1
ATOM 1472 O O . TYR A 1 185 ? 5.807 -11.890 -10.559 1.00 43.53 185 TYR A O 1
ATOM 1480 N N . ARG A 1 186 ? 6.468 -11.684 -8.437 1.00 44.94 186 ARG A N 1
ATOM 1481 C CA . ARG A 1 186 ? 5.403 -12.559 -7.883 1.00 44.94 186 ARG A CA 1
ATOM 1482 C C . ARG A 1 186 ? 4.019 -11.988 -8.202 1.00 44.94 186 ARG A C 1
ATOM 1484 O O . ARG A 1 186 ? 3.679 -10.975 -7.600 1.00 44.94 186 ARG A O 1
ATOM 1491 N N . ASN A 1 187 ? 3.231 -12.592 -9.086 1.00 43.00 187 ASN A N 1
ATOM 1492 C CA . ASN A 1 187 ? 1.821 -12.214 -9.217 1.00 43.00 187 ASN A CA 1
ATOM 1493 C C . ASN A 1 187 ? 1.185 -12.282 -7.825 1.00 43.00 187 ASN A C 1
ATOM 1495 O O . ASN A 1 187 ? 1.425 -13.244 -7.088 1.00 43.00 187 ASN A O 1
ATOM 1499 N N . GLU A 1 188 ? 0.512 -11.205 -7.417 1.00 39.78 188 GLU A N 1
ATOM 1500 C CA . GLU A 1 188 ? -0.128 -11.139 -6.106 1.00 39.78 188 GLU A CA 1
ATOM 1501 C C . GLU A 1 188 ? -0.974 -12.405 -5.923 1.00 39.78 188 GLU A C 1
ATOM 1503 O O . GLU A 1 188 ? -1.685 -12.776 -6.859 1.00 39.78 188 GLU A O 1
ATOM 1508 N N . PRO A 1 189 ? -0.860 -13.127 -4.790 1.00 37.69 189 PRO A N 1
ATOM 1509 C CA . PRO A 1 189 ? -1.770 -14.228 -4.554 1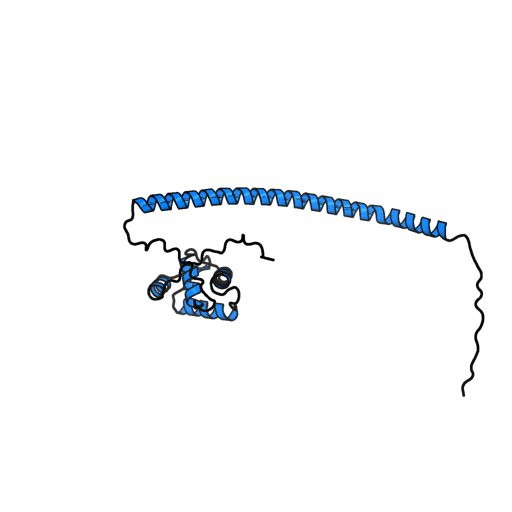.00 37.69 189 PRO A CA 1
ATOM 1510 C C . PRO A 1 189 ? -3.176 -13.638 -4.548 1.00 37.69 189 PRO A C 1
ATOM 1512 O O . PRO A 1 189 ? -3.445 -12.681 -3.813 1.00 37.69 189 PRO A O 1
ATOM 1515 N N . ASP A 1 190 ? -4.011 -14.193 -5.420 1.00 38.28 190 ASP A N 1
ATOM 1516 C CA . ASP A 1 190 ? -5.440 -13.952 -5.502 1.00 38.28 190 ASP A CA 1
ATOM 1517 C C . ASP A 1 190 ? -5.978 -13.912 -4.067 1.00 38.28 190 ASP A C 1
ATOM 1519 O O . ASP A 1 190 ? -5.867 -14.885 -3.320 1.00 38.28 190 ASP A O 1
ATOM 1523 N N . THR A 1 191 ? -6.501 -12.772 -3.620 1.00 40.31 191 THR A N 1
ATOM 1524 C CA . THR A 1 191 ? -7.049 -12.588 -2.262 1.00 40.31 191 THR A CA 1
ATOM 1525 C C . THR A 1 191 ? -8.355 -13.374 -2.036 1.00 40.31 191 THR A C 1
ATOM 1527 O O . THR A 1 191 ? -9.168 -12.997 -1.199 1.00 40.31 191 THR A O 1
ATOM 1530 N N . ASN A 1 192 ? -8.551 -14.470 -2.772 1.00 35.44 192 ASN A N 1
ATOM 1531 C CA . ASN A 1 192 ? -9.736 -15.319 -2.809 1.00 35.44 192 ASN A CA 1
ATOM 1532 C C . ASN A 1 192 ? -9.474 -16.756 -2.321 1.00 35.44 192 ASN A C 1
ATOM 1534 O O . ASN A 1 192 ? -10.224 -17.660 -2.678 1.00 35.44 192 ASN A O 1
ATOM 1538 N N . GLU A 1 193 ? -8.463 -16.997 -1.484 1.00 32.81 193 GLU A N 1
ATOM 1539 C CA . GLU A 1 193 ? -8.437 -18.224 -0.678 1.00 32.81 193 GLU A CA 1
ATOM 1540 C C . GLU A 1 193 ? -9.083 -17.959 0.691 1.00 32.81 193 GLU A C 1
ATOM 1542 O O . GLU A 1 193 ? -8.520 -17.216 1.503 1.00 32.81 193 GLU A O 1
ATOM 1547 N N . PRO A 1 194 ? -10.276 -18.524 0.976 1.00 37.97 194 PRO A N 1
ATOM 1548 C CA . PRO A 1 194 ? -10.787 -18.545 2.337 1.00 37.97 194 PRO A CA 1
ATOM 1549 C C . PRO A 1 194 ? -9.854 -19.394 3.215 1.00 37.97 194 PRO A C 1
ATOM 1551 O O . PRO A 1 194 ? -9.241 -20.342 2.720 1.00 37.97 194 PRO A O 1
ATOM 1554 N N . PRO A 1 195 ? -9.738 -19.085 4.519 1.00 35.00 195 PRO A N 1
ATOM 1555 C CA . PRO A 1 195 ? -8.915 -19.876 5.422 1.00 35.00 195 PRO A CA 1
ATOM 1556 C C . PRO A 1 195 ? -9.424 -21.321 5.439 1.00 35.00 195 PRO A C 1
ATOM 1558 O O . PRO A 1 195 ? -10.552 -21.580 5.861 1.00 35.00 195 PRO A O 1
ATOM 1561 N N . SER A 1 196 ? -8.592 -22.250 4.965 1.00 39.97 196 SER A N 1
ATOM 1562 C CA . SER A 1 196 ? -8.827 -23.683 5.133 1.00 39.97 196 SER A CA 1
ATOM 1563 C C . SER A 1 196 ? -8.914 -24.006 6.623 1.00 39.97 196 SER A C 1
ATOM 1565 O O . SER A 1 196 ? -8.036 -23.624 7.401 1.00 39.97 196 SER A O 1
ATOM 1567 N N . ALA A 1 197 ? -10.022 -24.655 6.982 1.00 41.28 197 ALA A N 1
ATOM 1568 C CA . ALA A 1 197 ? -10.340 -25.168 8.309 1.00 41.28 197 ALA A CA 1
ATOM 1569 C C . ALA A 1 197 ? -9.411 -26.312 8.740 1.00 41.28 197 ALA A C 1
ATOM 1571 O O . ALA A 1 197 ? -8.917 -27.043 7.849 1.00 41.28 197 ALA A O 1
#

Radius of gyration: 35.34 Å; chains: 1; bounding box: 75×40×118 Å

Secondary structure (DSSP, 8-state):
----------------SSHHHHHHHHHHHHHHHHHHHHHHHHHHHHHHHHHHHHHHHHHHHHHHHHHHHHHHHHHHHHHHHHHHHTT--S-----------PPTTSS-HHHHHHHHHHH-TT-B-HHHHHHHHHHHHSTT---HHHHHHHHHHHHHTTSEEEETTEEEE-HHHHHHHTTS------PPP-TT-----

pLDDT: mean 70.11, std 20.54, range [31.73, 93.06]

Sequence (197 aa):
MQATMPPPKSRLASRESGGVGAAMVGVEDFIKKQWPSLKARVADLENKKRLLEDELQQIEKELGTARQEFAAIDSAARTLQTNLTLGFDLVSPANTTFEKEYKFGDVSIKQAIRLALDHFAEGLSSRDLYMAINRRYFESKLKRESFSPQLSRLMQDREVEQADKGWVLTPVGKKTMRWHTVLPYRNEPDTNEPPSA

Organism: NCBI:txid29428